Protein 7AL7 (pdb70)

Secondary structure (DSSP, 8-state):
--EEEEE--SSPPPTT--EEEEEEEEES-SSS-EEEEEETTEEGGGSSSSEEE---EEEE-SSSEEEEEEEEESS--HHHHT-EEEEEEE-SS-EEEEEEEHHHHH-/-EEEEEEEEEEEE-TTSPEEEE-TTS-EEEE---SS-GGGS-GGG-EEEEEEEESS--SEEEEEEE----EEEE-GGG--EEEE-PPPSEE-SS--TT-EEEEE-TTSTT-EEEEESSSTTEEEEEEEETTEEEEEEEE--STT-GGG-BEEEE--

Foldseek 3Di:
DFDKDKAWDPDQADFFGKTKIKIKGFDQDQPFKDKAKDWQNHGPVPDPADKDKDDFDWAQDPVHIMTIMMIIHNTCHPVQLQIFMKMWMDGPPDIDIDTDRNVVSVD/DKFWDDKFWWFKAAPVRWTWFQDPVQFTFTHDDDPPDCVRVDQRRTWIWIFIDAPPDDAGKTWIWGAVAIWTWFCVVQWTGTHRDDDDRDDPDQFGRRIWGWDAQVVPGQKTWTAHRNDGQKTWFWDDDDNTTGTGIGRDDDPPDRRRIIGIDTDD

Sequence (263 aa):
CPALEVTWPEVEVPLNGTLSLSCVACSRFPNFSILYWLGNGSFIEHLPGRLWEGSTSRERGSTGTQLCKALVLEQLTPALHSTNFSSCVLVDPEQVVQRHVVLAQLWAYFGKLESKLSVIRNLNDQVLFIDQGNRPLFEDMTDSDCRDNAPRTIFIISMYKDSQPRGMAVTISVKEKISTLSCENKIISFKEMNPPDNIKDTKSDIIFFQRSVPGHDNKMQFESSSYEGYFLACEKERDLFKLILKKEDELGDRSIMFTVQNED

Solvent-accessible surface area: 13387 Å² total

B-factor: mean 38.45, std 23.19, range [5.01, 184.21]

Organism: Homo sapiens (NCBI:txid9606)

InterPro domains:
  IPR007110 Immunoglobulin-like domain [PS50835] (65-166)
  IPR013783 Immunoglobulin-like fold [G3DSA:2.60.40.10] (69-175)
  IPR036179 Immunoglobulin-like domain superfamily [SSF48726] (65-156)
  IPR039681 Interleukin-18-binding protein [PTHR14292] (1-193)
  IPR055139 Interleukin-18-binding protein-like domain [PF22009] (78-168)

Radius of gyration: 20.49 Å; Cα contacts (8 Å, |Δi|>4): 646; chains: 2; bounding box: 50×38×66 Å

Nearest PDB structures (foldseek):
  7al7-assembly1_A  TM=1.009E+00  e=2.259E-20  Homo sapiens
  1itb-assembly1_B  TM=7.963E-01  e=1.014E-04  Homo sapiens
  4gaf-assembly1_B  TM=7.911E-01  e=1.335E-04  Homo sapiens
  8ghz-assembly1_C  TM=7.582E-01  e=6.583E-04  Oncorhynchus mykiss
  4dep-assembly2_E  TM=7.803E-01  e=9.676E-04  Homo sapiens

GO terms:
  GO:0005576 extracellular region (C, EXP)
  GO:0005576 extracellular region (C, TAS)
  GO:0005515 protein binding (F, IPI)
  GO:0042088 T-helper 1 type immune response (P, IDA)
  GO:0042007 interleukin-18 binding (F, IDA)
  GO:0048019 receptor antagonist activity (F, TAS)
  GO:0070062 extracellular exosome (C, HDA)

Structure (mmCIF, N/CA/C/O backbone):
data_7AL7
#
_entry.id   7AL7
#
_cell.length_a   109.815
_cell.length_b   44.520
_cell.length_c   60.276
_cell.angle_alpha   90.000
_cell.angle_beta   99.860
_cell.angle_gamma   90.000
#
_symmetry.space_group_name_H-M   'C 1 2 1'
#
loop_
_entity.id
_entity.type
_entity.pdbx_description
1 polymer 'Interleukin-18-binding protein'
2 polymer 'Glutathione S-transferase class-mu 26 kDa isozyme,Interleukin-18'
3 non-polymer 2-acetamido-2-deoxy-beta-D-glucopyranose
4 water water
#
loop_
_atom_site.group_PDB
_atom_site.id
_atom_site.type_symbol
_atom_site.label_atom_id
_atom_site.label_alt_id
_atom_site.label_comp_id
_atom_site.label_asym_id
_atom_site.label_entity_id
_atom_site.label_seq_id
_atom_site.pdbx_PDB_ins_code
_atom_site.Cartn_x
_atom_site.Cartn_y
_atom_site.Cartn_z
_atom_site.occupancy
_atom_site.B_iso_or_equiv
_atom_site.auth_seq_id
_atom_site.auth_comp_id
_atom_site.auth_asym_id
_atom_site.auth_atom_id
_atom_site.pdbx_PDB_model_num
ATOM 15 N N . CYS A 1 4 ? 18.471 -16.383 -2.940 1.00 50.76 64 CYS A N 1
ATOM 16 C CA . CYS A 1 4 ? 17.893 -15.304 -2.123 1.00 43.33 64 CYS A CA 1
ATOM 17 C C . CYS A 1 4 ? 18.499 -15.211 -0.723 1.00 42.73 64 CYS A C 1
ATOM 18 O O . CYS A 1 4 ? 18.499 -16.193 0.028 1.00 46.85 64 CYS A O 1
ATOM 25 N N . PRO A 1 5 ? 18.982 -14.011 -0.347 1.00 41.93 65 PRO A N 1
ATOM 26 C CA . PRO A 1 5 ? 18.922 -12.720 -1.055 1.00 36.76 65 PRO A CA 1
ATOM 27 C C . PRO A 1 5 ? 19.846 -12.644 -2.272 1.00 36.11 65 PRO A C 1
ATOM 28 O O . PRO A 1 5 ? 20.762 -13.462 -2.406 1.00 38.43 65 PRO A O 1
ATOM 39 N N . ALA A 1 6 ? 19.588 -11.680 -3.156 1.00 26.70 66 ALA A N 1
ATOM 40 C CA . ALA A 1 6 ? 20.400 -11.496 -4.350 1.00 27.89 66 ALA A CA 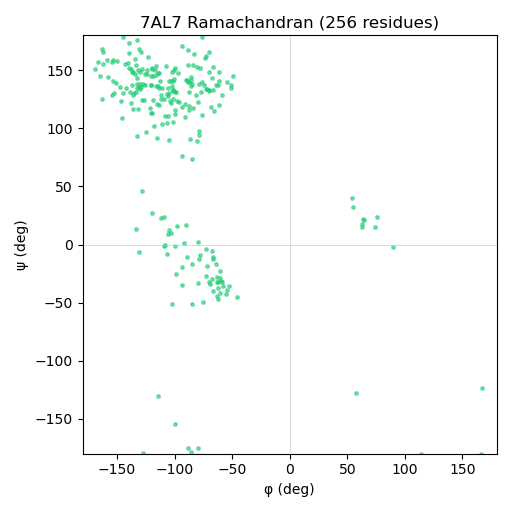1
ATOM 41 C C . ALA A 1 6 ? 20.142 -10.102 -4.901 1.00 28.78 66 ALA A C 1
ATOM 42 O O . ALA A 1 6 ? 19.087 -9.504 -4.667 1.00 23.99 66 ALA A O 1
ATOM 49 N N . LEU A 1 7 ? 21.126 -9.595 -5.643 1.00 25.07 67 LEU A N 1
ATOM 50 C CA . LEU A 1 7 ? 21.029 -8.284 -6.268 1.00 26.76 67 LEU A CA 1
ATOM 51 C C . LEU A 1 7 ? 21.939 -8.264 -7.483 1.00 24.48 67 LEU A C 1
ATOM 52 O O . LEU A 1 7 ? 23.116 -8.621 -7.387 1.00 20.22 67 LEU A O 1
ATOM 68 N N . GLU A 1 8 ? 21.391 -7.858 -8.621 1.00 21.25 68 GLU A N 1
ATOM 69 C CA . GLU A 1 8 ? 22.179 -7.730 -9.835 1.00 22.63 68 GLU A CA 1
ATOM 70 C C . GLU A 1 8 ? 21.717 -6.511 -10.621 1.00 26.11 68 GLU A C 1
ATOM 71 O O . GLU A 1 8 ? 20.517 -6.269 -10.746 1.00 24.69 68 GLU A O 1
ATOM 83 N N . VAL A 1 9 ? 22.672 -5.708 -11.105 1.00 27.43 69 VAL A N 1
ATOM 84 C CA . VAL A 1 9 ? 22.416 -4.592 -12.017 1.00 23.71 69 VAL A CA 1
ATOM 85 C C . VAL A 1 9 ? 22.879 -4.973 -13.433 1.00 25.01 69 VAL A C 1
ATOM 86 O O . VAL A 1 9 ? 23.910 -5.538 -13.547 1.00 28.65 69 VAL A O 1
ATOM 99 N N . THR A 1 10 ? 22.092 -4.712 -14.463 1.00 27.73 70 THR A N 1
ATOM 100 C CA . THR A 1 10 ? 22.491 -4.910 -15.861 1.00 27.23 70 THR A CA 1
ATOM 101 C C . THR A 1 10 ? 22.427 -3.551 -16.578 1.00 22.73 70 THR A C 1
ATOM 102 O O . THR A 1 10 ? 21.692 -2.681 -16.207 1.00 25.43 70 THR A O 1
ATOM 113 N N . TRP A 1 11 ? 23.253 -3.407 -17.580 1.00 26.38 71 TRP A N 1
ATOM 114 C CA . TRP A 1 11 ? 23.476 -2.164 -18.321 1.00 25.36 71 TRP A CA 1
ATOM 115 C C . TRP A 1 11 ? 23.604 -2.468 -19.809 1.00 24.76 71 TRP A C 1
ATOM 116 O O . TRP A 1 11 ? 23.778 -3.581 -20.141 1.00 30.11 71 TRP A O 1
ATOM 137 N N . PRO A 1 12 ? 23.511 -1.488 -20.710 1.00 29.79 72 PRO A N 1
ATOM 138 C CA . PRO A 1 12 ? 23.644 -1.768 -22.119 1.00 26.99 72 PRO A CA 1
ATOM 139 C C . PRO A 1 12 ? 25.055 -2.227 -22.479 1.00 30.41 72 PRO A C 1
ATOM 140 O O . PRO A 1 12 ? 25.924 -1.609 -22.075 1.00 32.50 72 PRO A O 1
ATOM 151 N N . GLU A 1 13 ? 25.210 -3.300 -23.245 1.00 34.14 73 GLU A N 1
ATOM 152 C CA . GLU A 1 13 ? 26.529 -3.722 -23.712 1.00 43.37 73 GLU A CA 1
ATOM 153 C C . GLU A 1 13 ? 27.151 -2.662 -24.611 1.00 42.60 73 GLU A C 1
ATOM 154 O O . GLU A 1 13 ? 28.342 -2.351 -24.492 1.00 44.58 73 GLU A O 1
ATOM 166 N N . VAL A 1 14 ? 26.362 -2.116 -25.533 1.00 37.05 74 VAL A N 1
ATOM 167 C CA . VAL A 1 14 ? 26.873 -1.189 -26.537 1.00 37.88 74 VAL A CA 1
ATOM 168 C C . VAL A 1 14 ? 26.983 0.197 -25.922 1.00 31.07 74 VAL A C 1
ATOM 169 O O . VAL A 1 14 ? 26.024 0.706 -25.329 1.00 30.90 74 VAL A O 1
ATOM 182 N N . GLU A 1 15 ? 28.152 0.816 -26.068 1.00 35.08 75 GLU A N 1
ATOM 183 C CA . GLU A 1 15 ? 28.327 2.182 -25.589 1.00 33.16 75 GLU A CA 1
ATOM 184 C C . GLU A 1 15 ? 27.255 3.086 -26.190 1.00 30.89 75 GLU A C 1
ATOM 185 O O . GLU A 1 15 ? 26.924 2.983 -27.373 1.00 39.55 75 GLU A O 1
ATOM 197 N N . VAL A 1 16 ? 26.728 3.986 -25.374 1.00 27.61 76 VAL A N 1
ATOM 198 C CA . VAL A 1 16 ? 25.686 4.929 -25.800 1.00 30.98 76 VAL A CA 1
ATOM 199 C C . VAL A 1 16 ? 26.351 6.243 -26.100 1.00 33.14 76 VAL A C 1
ATOM 200 O O . VAL A 1 16 ? 27.148 6.745 -25.288 1.00 33.39 76 VAL A O 1
ATOM 213 N N . PRO A 1 17 ? 26.074 6.870 -27.248 1.00 34.79 77 PRO A N 1
ATOM 214 C CA . PRO A 1 17 ? 26.706 8.141 -27.571 1.00 39.88 77 PRO A CA 1
ATOM 215 C C . PRO A 1 17 ? 26.192 9.260 -26.680 1.00 36.22 77 PRO A C 1
ATOM 216 O O . PRO A 1 17 ? 25.177 9.132 -25.990 1.00 31.27 77 PRO A O 1
ATOM 227 N N . LEU A 1 18 ? 26.932 10.367 -26.710 1.00 40.28 78 LEU A N 1
ATOM 228 C CA . LEU A 1 18 ? 26.536 11.581 -26.015 1.00 40.07 78 LEU A CA 1
ATOM 229 C C . LEU A 1 18 ? 25.105 11.948 -26.375 1.00 31.94 78 LEU A C 1
ATOM 230 O O . LEU A 1 18 ? 24.691 11.860 -27.535 1.00 37.32 78 LEU A O 1
ATOM 246 N N . ASN A 1 19 ? 24.351 12.346 -25.357 1.00 28.10 79 ASN A N 1
ATOM 247 C CA . ASN A 1 19 ? 22.942 12.699 -25.463 1.00 31.37 79 ASN A CA 1
ATOM 248 C C . ASN A 1 19 ? 22.074 11.531 -25.912 1.00 30.92 79 ASN A C 1
ATOM 249 O O . ASN A 1 19 ? 20.912 11.741 -26.290 1.00 30.23 79 ASN A O 1
ATOM 259 N N . GLY A 1 20 ? 22.590 10.305 -25.858 1.00 35.54 80 GLY A N 1
ATOM 260 C CA . GLY A 1 20 ? 21.789 9.132 -26.151 1.00 29.58 80 GLY A CA 1
ATOM 261 C C . GLY A 1 20 ? 20.861 8.770 -25.005 1.00 32.32 80 GLY A C 1
ATOM 262 O O . GLY A 1 20 ? 20.829 9.403 -23.950 1.00 30.40 80 GLY A O 1
ATOM 266 N N . THR A 1 21 ? 20.076 7.719 -25.229 1.00 31.56 81 THR A N 1
ATOM 267 C CA . THR A 1 21 ? 19.136 7.216 -24.242 1.00 43.87 81 THR A CA 1
ATOM 268 C C . THR A 1 21 ? 19.547 5.817 -23.788 1.00 34.56 81 THR A C 1
ATOM 269 O O . THR A 1 21 ? 20.080 5.028 -24.573 1.00 33.73 81 THR A O 1
ATOM 280 N N . LEU A 1 22 ? 19.266 5.503 -22.530 1.00 27.44 82 LEU A N 1
ATOM 281 C CA . LEU A 1 22 ? 19.555 4.170 -22.023 1.00 28.13 82 LEU A CA 1
ATOM 282 C C . LEU A 1 22 ? 18.767 3.950 -20.740 1.00 31.11 82 LEU A C 1
ATOM 283 O O . LEU A 1 22 ? 18.224 4.894 -20.157 1.00 22.27 82 LEU A O 1
ATOM 299 N N . SER A 1 23 ? 18.744 2.672 -20.306 1.00 18.77 83 SER A N 1
ATOM 300 C CA . SER A 1 23 ? 18.173 2.195 -19.049 1.00 22.72 83 SER A CA 1
ATOM 301 C C . SER A 1 23 ? 19.099 1.179 -18.379 1.00 16.32 83 SER A C 1
ATOM 302 O O . SER A 1 23 ? 19.881 0.481 -19.079 1.00 20.03 83 SER A O 1
ATOM 310 N N . LEU A 1 24 ? 19.084 1.162 -17.038 1.00 16.50 84 LEU A N 1
ATOM 311 C CA . LEU A 1 24 ? 19.857 0.250 -16.173 1.00 14.61 84 LEU A CA 1
ATOM 312 C C . LEU A 1 24 ? 18.797 -0.621 -15.496 1.00 18.10 84 LEU A C 1
ATOM 313 O O . LEU A 1 24 ? 17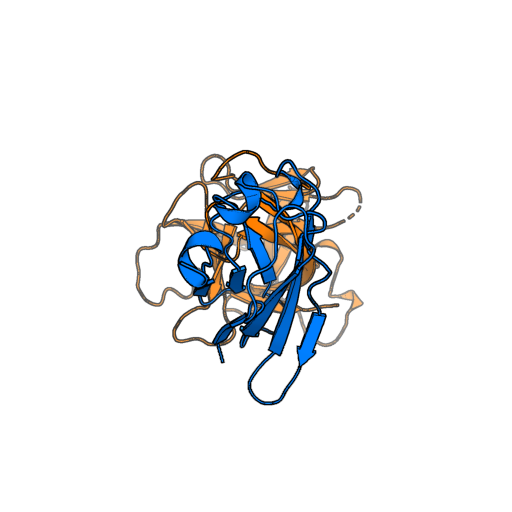.789 -0.056 -15.064 1.00 27.73 84 LEU A O 1
ATOM 329 N N . SER A 1 25 ? 18.994 -1.928 -15.431 1.00 25.51 85 SER A N 1
ATOM 330 C CA . SER A 1 25 ? 18.023 -2.867 -14.829 1.00 31.65 85 SER A CA 1
ATOM 331 C C . SER A 1 25 ? 18.557 -3.301 -13.464 1.00 28.53 85 SER A C 1
ATOM 332 O O . SER A 1 25 ? 19.736 -3.647 -13.388 1.00 24.65 85 SER A O 1
ATOM 340 N N . CYS A 1 26 ? 17.744 -3.234 -12.414 1.00 22.78 86 CYS A N 1
ATOM 341 C CA . CYS A 1 26 ? 18.151 -3.728 -11.086 1.00 13.70 86 CYS A CA 1
ATOM 342 C C . CYS A 1 26 ? 17.178 -4.842 -10.703 1.00 19.30 86 CYS A C 1
ATOM 343 O O . CYS A 1 26 ? 15.974 -4.565 -10.699 1.00 19.92 86 CYS A O 1
ATOM 350 N N . VAL A 1 27 ? 17.671 -6.039 -10.391 1.00 19.00 87 VAL A N 1
ATOM 351 C CA . VAL A 1 27 ? 16.824 -7.204 -10.055 1.00 20.48 87 VAL A CA 1
ATOM 352 C C . VAL A 1 27 ? 17.323 -7.728 -8.712 1.00 21.55 87 VAL A C 1
ATOM 353 O O . VAL A 1 27 ? 18.494 -7.967 -8.608 1.00 20.62 87 VAL A O 1
ATOM 366 N N . ALA A 1 28 ? 16.462 -7.837 -7.715 1.00 22.85 88 ALA A N 1
ATOM 367 C CA . ALA A 1 28 ? 16.868 -8.360 -6.430 1.00 20.21 88 ALA A CA 1
ATOM 368 C C . ALA A 1 28 ? 15.916 -9.457 -5.993 1.00 20.94 88 ALA A C 1
ATOM 369 O O . ALA A 1 28 ? 14.810 -9.625 -6.518 1.00 20.82 88 ALA A O 1
ATOM 376 N N . CYS A 1 29 ? 16.370 -10.192 -4.997 1.00 24.12 89 CYS A N 1
ATOM 377 C CA . CYS A 1 29 ? 15.548 -11.171 -4.308 1.00 29.94 89 CYS A CA 1
ATOM 378 C C . CYS A 1 29 ? 15.691 -10.952 -2.811 1.00 29.84 89 CYS A C 1
ATOM 379 O O . CYS A 1 29 ? 16.808 -10.784 -2.312 1.00 27.18 89 CYS A O 1
ATOM 386 N N . SER A 1 30 ? 14.562 -10.986 -2.094 1.00 20.89 90 SER A N 1
ATOM 387 C CA . SER A 1 30 ? 14.543 -10.828 -0.647 1.00 18.75 90 SER A CA 1
ATOM 388 C C . SER A 1 30 ? 13.672 -11.902 -0.028 1.00 23.38 90 SER A C 1
ATOM 389 O O . SER A 1 30 ? 12.625 -12.258 -0.579 1.00 26.86 90 SER A O 1
ATOM 397 N N . ARG A 1 31 ? 14.054 -12.410 1.126 1.00 21.49 91 ARG A N 1
ATOM 398 C CA . ARG A 1 31 ? 13.265 -13.415 1.860 1.00 26.23 91 ARG A CA 1
ATOM 399 C C . ARG A 1 31 ? 12.138 -12.715 2.607 1.00 22.52 91 ARG A C 1
ATOM 400 O O . ARG A 1 31 ? 11.428 -13.388 3.283 1.00 31.85 91 ARG A O 1
ATOM 421 N N . PHE A 1 32 ? 11.985 -11.395 2.490 1.00 30.90 92 PHE A N 1
ATOM 422 C CA . PHE A 1 32 ? 10.944 -10.691 3.232 1.00 32.49 92 PHE A CA 1
ATOM 423 C C . PHE A 1 32 ? 9.876 -10.188 2.277 1.00 30.18 92 PHE A C 1
ATOM 424 O O . PHE A 1 32 ? 10.089 -9.187 1.571 1.00 23.92 92 PHE A O 1
ATOM 441 N N . PRO A 1 33 ? 8.718 -10.845 2.207 1.00 27.32 93 PRO A N 1
ATOM 442 C CA . PRO A 1 33 ? 7.714 -10.454 1.203 1.00 34.36 93 PRO A CA 1
ATOM 443 C C . PRO A 1 33 ? 7.183 -9.041 1.384 1.00 31.62 93 PRO A C 1
ATOM 444 O O . PRO A 1 33 ? 6.874 -8.372 0.391 1.00 33.74 93 PRO A O 1
ATOM 455 N N . ASN A 1 34 ? 7.084 -8.551 2.615 1.00 32.96 94 ASN A N 1
ATOM 456 C CA . ASN A 1 34 ? 6.514 -7.235 2.867 1.00 28.82 94 ASN A CA 1
ATOM 457 C C . ASN A 1 34 ? 7.575 -6.177 3.142 1.00 25.36 94 ASN A C 1
ATOM 458 O O . ASN A 1 34 ? 7.576 -5.116 2.509 1.00 24.14 94 ASN A O 1
ATOM 469 N N . PHE A 1 35 ? 8.494 -6.449 4.066 1.00 23.68 95 PHE A N 1
ATOM 470 C CA . PHE A 1 35 ? 9.453 -5.438 4.502 1.00 17.87 95 PHE A CA 1
ATOM 471 C C . PHE A 1 35 ? 10.733 -5.574 3.680 1.00 18.16 95 PHE A C 1
ATOM 472 O O . PHE A 1 35 ? 11.753 -6.097 4.122 1.00 18.51 95 PHE A O 1
ATOM 489 N N . SER A 1 36 ? 10.651 -5.102 2.439 1.00 17.71 96 SER A N 1
ATOM 490 C CA . SER A 1 36 ? 11.812 -5.022 1.567 1.00 20.99 96 SER A CA 1
ATOM 491 C C . SER A 1 36 ? 11.552 -3.910 0.566 1.00 20.43 96 SER A C 1
ATOM 492 O O . SER A 1 36 ? 10.420 -3.738 0.103 1.00 20.72 96 SER A O 1
ATOM 500 N N . ILE A 1 37 ? 12.597 -3.137 0.261 1.00 15.85 97 ILE A N 1
ATOM 501 C CA . ILE A 1 37 ? 12.499 -2.057 -0.708 1.00 19.45 97 ILE A CA 1
ATOM 502 C C . ILE A 1 37 ? 13.692 -2.118 -1.643 1.00 19.58 97 ILE A C 1
ATOM 503 O O . ILE A 1 37 ? 14.726 -2.719 -1.342 1.00 20.33 97 ILE A O 1
ATOM 519 N N . LEU A 1 38 ? 13.530 -1.487 -2.798 1.00 16.79 98 LEU A N 1
ATOM 520 C CA . LEU A 1 38 ? 14.583 -1.365 -3.789 1.00 15.78 98 LEU A CA 1
ATOM 521 C C . LEU A 1 38 ? 14.520 0.051 -4.328 1.00 11.89 98 LEU A C 1
ATOM 522 O O . LEU A 1 38 ? 13.435 0.526 -4.683 1.00 12.32 98 LEU A O 1
ATOM 538 N N . TYR A 1 39 ? 15.670 0.720 -4.380 1.00 13.29 99 TYR A N 1
ATOM 539 C CA . TYR A 1 39 ? 15.717 2.081 -4.891 1.00 21.07 99 TYR A CA 1
ATOM 540 C C . TYR A 1 39 ? 17.114 2.355 -5.412 1.00 18.05 99 TYR A C 1
ATOM 541 O O . TYR A 1 39 ? 18.092 1.695 -5.036 1.00 16.87 99 TYR A O 1
ATOM 559 N N . TRP A 1 40 ? 17.189 3.327 -6.311 1.00 16.86 100 TRP A N 1
ATOM 560 C CA . TRP A 1 40 ? 18.453 3.738 -6.894 1.00 17.25 100 TRP A CA 1
ATOM 561 C C . TRP A 1 40 ? 18.967 4.990 -6.197 1.00 15.22 100 TRP A C 1
ATOM 562 O O . TRP A 1 40 ? 18.187 5.809 -5.694 1.00 18.51 100 TRP A O 1
ATOM 583 N N . LEU A 1 41 ? 20.285 5.137 -6.198 1.00 19.25 101 LEU A N 1
ATOM 584 C CA . LEU A 1 41 ? 20.963 6.351 -5.779 1.00 13.17 101 LEU A CA 1
ATOM 585 C C . LEU A 1 41 ? 21.933 6.769 -6.875 1.00 18.50 101 LEU A C 1
ATOM 586 O O . LEU A 1 41 ? 22.443 5.929 -7.624 1.00 16.10 101 LEU A O 1
ATOM 602 N N . GLY A 1 42 ? 22.212 8.053 -7.017 1.00 13.62 102 GLY A N 1
ATOM 603 C CA . GLY A 1 42 ? 23.274 8.477 -7.947 1.00 19.83 102 GLY A CA 1
ATOM 604 C C . GLY A 1 42 ? 24.165 9.459 -7.217 1.00 21.55 102 GLY A C 1
ATOM 605 O O . GLY A 1 42 ? 23.628 10.389 -6.654 1.00 21.93 102 GLY A O 1
ATOM 609 N N . ASN A 1 43 ? 25.466 9.175 -6.979 1.00 19.24 103 ASN A N 1
ATOM 610 C CA . ASN A 1 43 ? 26.391 9.938 -6.131 1.00 23.31 103 ASN A CA 1
ATOM 611 C C . ASN A 1 43 ? 25.778 10.104 -4.733 1.00 25.80 103 ASN A C 1
ATOM 612 O O . ASN A 1 43 ? 25.841 11.186 -4.224 1.00 23.25 103 ASN A O 1
ATOM 622 N N . GLY A 1 44 ? 25.127 9.079 -4.189 1.00 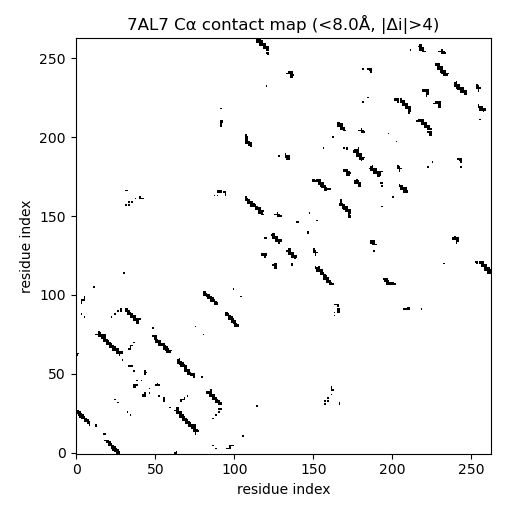21.57 104 GLY A N 1
ATOM 623 C CA . GLY A 1 44 ? 24.537 9.061 -2.855 1.00 20.53 104 GLY A CA 1
ATOM 624 C C . GLY A 1 44 ? 23.273 9.872 -2.780 1.00 22.53 104 GLY A C 1
ATOM 625 O O . GLY A 1 44 ? 22.878 10.114 -1.674 1.00 22.48 104 GLY A O 1
ATOM 629 N N . SER A 1 45 ? 22.638 10.257 -3.895 1.00 22.81 105 SER A N 1
ATOM 630 C CA . SER A 1 45 ? 21.434 11.066 -3.811 1.00 29.41 105 SER A CA 1
ATOM 631 C C . SER A 1 45 ? 20.251 10.333 -4.425 1.00 23.84 105 SER A C 1
ATOM 632 O O . SER A 1 45 ? 20.392 9.602 -5.408 1.00 20.29 105 SER A O 1
ATOM 640 N N . PHE A 1 46 ? 19.076 10.544 -3.833 1.00 22.34 106 PHE A N 1
ATOM 641 C CA . PHE A 1 46 ? 17.845 10.073 -4.452 1.00 20.14 106 PHE A CA 1
ATOM 642 C C . PHE A 1 46 ? 17.808 10.513 -5.908 1.00 19.20 106 PHE A C 1
ATOM 643 O O . PHE A 1 46 ? 18.272 11.605 -6.251 1.00 18.04 106 PHE A O 1
ATOM 660 N N . ILE A 1 47 ? 17.237 9.666 -6.764 1.00 16.67 107 ILE A N 1
ATOM 661 C CA . ILE A 1 47 ? 17.190 9.992 -8.188 1.00 19.09 107 ILE A CA 1
ATOM 662 C C . ILE A 1 47 ? 16.412 11.279 -8.412 1.00 25.13 107 ILE A C 1
ATOM 663 O O . ILE A 1 47 ? 16.814 12.129 -9.220 1.00 21.09 107 ILE A O 1
ATOM 679 N N . GLU A 1 48 ? 15.290 11.449 -7.709 1.00 20.67 108 GLU A N 1
ATOM 680 C CA . GLU A 1 48 ? 14.467 12.635 -7.923 1.00 28.01 108 GLU A CA 1
ATOM 681 C C . GLU A 1 48 ? 15.147 13.918 -7.463 1.00 32.51 108 GLU A C 1
ATOM 682 O O . GLU A 1 48 ? 14.582 14.995 -7.677 1.00 37.33 108 GLU A O 1
ATOM 694 N N . HIS A 1 49 ? 16.317 13.838 -6.832 1.00 25.25 109 HIS A N 1
ATOM 695 C CA . HIS A 1 49 ? 17.065 15.024 -6.434 1.00 25.84 109 HIS A CA 1
ATOM 696 C C . HIS A 1 49 ? 18.196 15.354 -7.398 1.00 30.02 109 HIS A C 1
ATOM 697 O O . HIS A 1 49 ? 18.894 16.351 -7.190 1.00 33.41 109 HIS A O 1
ATOM 711 N N . LEU A 1 50 ? 18.397 14.551 -8.434 1.00 30.04 110 LEU A N 1
ATOM 712 C CA . LEU A 1 50 ? 19.534 14.788 -9.312 1.00 24.54 110 LEU A CA 1
ATOM 713 C C . LEU A 1 50 ? 19.153 15.741 -10.445 1.00 28.16 110 LEU A C 1
ATOM 714 O O . LEU A 1 50 ? 18.043 15.657 -10.974 1.00 23.53 110 LEU A O 1
ATOM 730 N N . PRO A 1 51 ? 20.045 16.651 -10.833 1.00 29.31 111 PRO A N 1
ATOM 731 C CA . PRO A 1 51 ? 19.837 17.381 -12.090 1.00 28.88 111 PRO A CA 1
ATOM 732 C C . PRO A 1 51 ? 19.948 16.425 -13.268 1.00 32.25 111 PRO A C 1
ATOM 733 O O . PRO A 1 51 ? 20.620 15.395 -13.198 1.00 29.86 111 PRO A O 1
ATOM 744 N N . GLY A 1 52 ? 19.270 16.772 -14.351 1.00 28.35 112 GLY A N 1
ATOM 745 C CA . GLY A 1 52 ? 19.281 15.968 -15.558 1.00 25.37 112 GLY A CA 1
ATOM 746 C C . GLY A 1 52 ? 17.914 15.372 -15.842 1.00 27.33 112 GLY A C 1
ATOM 747 O O . GLY A 1 52 ? 16.947 15.571 -15.106 1.00 26.81 112 GLY A O 1
ATOM 751 N N . ARG A 1 53 ? 17.863 14.621 -16.936 1.00 24.88 113 ARG A N 1
ATOM 752 C CA . ARG A 1 53 ? 16.645 13.976 -17.423 1.00 27.11 113 ARG A CA 1
ATOM 753 C C . ARG A 1 53 ? 16.744 12.484 -17.103 1.00 23.55 113 ARG A C 1
ATOM 754 O O . ARG A 1 53 ? 17.253 11.691 -17.898 1.00 23.81 113 ARG A O 1
ATOM 775 N N . LEU A 1 54 ? 16.265 12.100 -15.923 1.00 22.04 114 LEU A N 1
ATOM 776 C CA . LEU A 1 54 ? 16.338 10.700 -15.532 1.00 19.51 114 LEU A CA 1
ATOM 777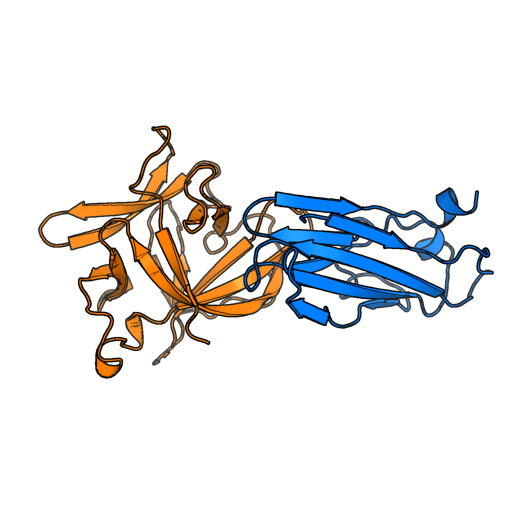 C C . LEU A 1 54 ? 15.304 10.414 -14.462 1.00 19.13 114 LEU A C 1
ATOM 778 O O . LEU A 1 54 ? 14.856 11.313 -13.742 1.00 21.43 114 LEU A O 1
ATOM 794 N N . TRP A 1 55 ? 14.966 9.131 -14.340 1.00 23.36 115 TRP A N 1
ATOM 795 C CA . TRP A 1 55 ? 13.916 8.715 -13.426 1.00 17.71 115 TRP A CA 1
ATOM 796 C C . TRP A 1 55 ? 13.953 7.211 -13.238 1.00 17.16 115 TRP A C 1
ATOM 797 O O . TRP A 1 55 ? 14.435 6.470 -14.095 1.00 16.67 115 TRP A O 1
ATOM 818 N N . GLU A 1 56 ? 13.400 6.772 -12.112 1.00 22.49 116 GLU A N 1
ATOM 819 C CA . GLU A 1 56 ? 13.257 5.356 -11.813 1.00 23.67 116 GLU A CA 1
ATOM 820 C C . GLU A 1 56 ? 11.778 4.993 -11.820 1.00 19.84 116 GLU A C 1
ATOM 821 O O . GLU A 1 56 ? 10.930 5.782 -11.384 1.00 24.50 116 GLU A O 1
ATOM 833 N N . GLY A 1 57 ? 11.473 3.817 -12.364 1.00 20.42 117 GLY A N 1
ATOM 834 C CA . GLY A 1 57 ? 10.120 3.307 -12.384 1.00 27.09 117 GLY A CA 1
ATOM 835 C C . GLY A 1 57 ? 9.722 2.697 -11.055 1.00 23.16 117 GLY A C 1
ATOM 836 O O . GLY A 1 57 ? 10.450 2.749 -10.065 1.00 25.37 117 GLY A O 1
ATOM 840 N N . SER A 1 58 ? 8.523 2.119 -11.045 1.00 19.67 118 SER A N 1
ATOM 841 C CA . SER A 1 58 ? 8.039 1.445 -9.859 1.00 21.86 118 SER A CA 1
ATOM 842 C C . SER A 1 58 ? 8.800 0.164 -9.609 1.00 24.76 118 SER A C 1
ATOM 843 O O . SER A 1 58 ? 9.250 -0.501 -10.548 1.00 24.74 118 SER A O 1
ATOM 851 N N . THR A 1 59 ? 8.933 -0.178 -8.325 1.00 18.91 119 THR A N 1
ATOM 852 C CA . THR A 1 59 ? 9.459 -1.471 -7.917 1.00 15.40 119 THR A CA 1
ATOM 853 C C . THR A 1 59 ? 8.344 -2.473 -8.133 1.00 24.45 119 THR A C 1
ATOM 854 O O . THR A 1 59 ? 7.293 -2.377 -7.490 1.00 30.23 119 THR A O 1
ATOM 865 N N . SER A 1 60 ? 8.518 -3.371 -9.096 1.00 23.08 120 SER A N 1
ATOM 866 C CA . SER A 1 60 ? 7.593 -4.483 -9.272 1.00 31.24 120 SER A CA 1
ATOM 867 C C . SER A 1 60 ? 8.021 -5.617 -8.357 1.00 26.77 120 SER A C 1
ATOM 868 O O . SER A 1 60 ? 9.215 -5.848 -8.156 1.00 24.88 120 SER A O 1
ATOM 876 N N . ARG A 1 61 ? 7.041 -6.337 -7.813 1.00 27.65 121 ARG A N 1
ATOM 877 C CA . ARG A 1 61 ? 7.295 -7.393 -6.841 1.00 25.49 121 ARG A CA 1
ATOM 878 C C . ARG A 1 61 ? 6.55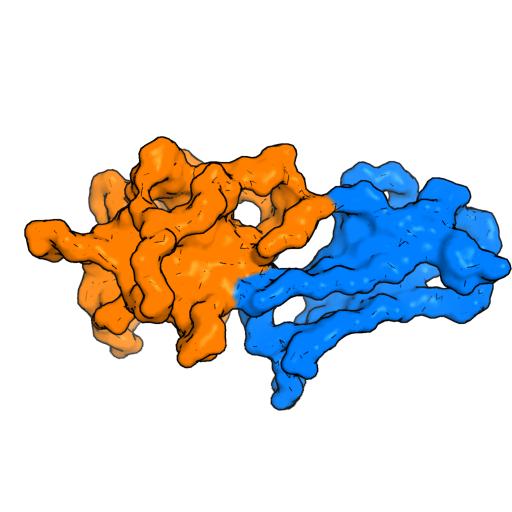7 -8.659 -7.255 1.00 31.29 121 ARG A C 1
ATOM 879 O O . ARG A 1 61 ? 5.377 -8.602 -7.606 1.00 29.17 121 ARG A O 1
ATOM 900 N N . GLU A 1 62 ? 7.251 -9.794 -7.206 1.00 29.36 122 GLU A N 1
ATOM 901 C CA . GLU A 1 62 ? 6.680 -11.081 -7.586 1.00 37.39 122 GLU A CA 1
ATOM 902 C C . GLU A 1 62 ? 7.088 -12.118 -6.553 1.00 37.79 122 GLU A C 1
ATOM 903 O O . GLU A 1 62 ? 8.259 -12.192 -6.176 1.00 33.40 122 GLU A O 1
ATOM 915 N N . ARG A 1 63 ? 6.123 -12.871 -6.014 1.00 45.33 123 ARG A N 1
ATOM 916 C CA . ARG A 1 63 ? 6.365 -13.871 -4.956 1.00 54.02 123 ARG A CA 1
ATOM 917 C C . ARG A 1 63 ? 6.640 -15.195 -5.664 1.00 66.72 123 ARG A C 1
ATOM 918 O O . ARG A 1 63 ? 5.684 -15.746 -6.196 1.00 67.72 123 ARG A O 1
ATOM 939 N N . GLY A 1 64 ? 7.885 -15.679 -5.618 1.00 89.79 124 GLY A N 1
ATOM 940 C CA . GLY A 1 64 ? 8.311 -16.955 -6.227 1.00 98.81 124 GLY A CA 1
ATOM 941 C C . GLY A 1 64 ? 8.395 -18.060 -5.187 1.00 100.39 124 GLY A C 1
ATOM 942 O O . GLY A 1 64 ? 7.713 -17.944 -4.149 1.00 106.48 124 GLY A O 1
ATOM 946 N N . SER A 1 65 ? 9.235 -19.070 -5.438 1.00 91.80 125 SER A N 1
ATOM 947 C CA . SER A 1 65 ? 9.415 -20.204 -4.493 1.00 88.82 125 SER A CA 1
ATOM 948 C C . SER A 1 65 ? 10.773 -20.090 -3.788 1.00 89.31 125 SER A C 1
ATOM 949 O O . SER A 1 65 ? 11.015 -20.869 -2.845 1.00 92.31 125 SER A O 1
ATOM 952 N N . THR A 1 66 ? 11.618 -19.153 -4.233 1.00 97.05 126 THR A N 1
ATOM 953 C CA . THR A 1 66 ? 12.964 -18.949 -3.629 1.00 91.13 126 THR A CA 1
ATOM 954 C C . THR A 1 66 ? 12.908 -17.778 -2.641 1.00 83.71 126 THR A C 1
ATOM 955 O O . THR A 1 66 ? 13.742 -17.744 -1.716 1.00 84.74 126 THR A O 1
ATOM 965 N N . GLY A 1 67 ? 11.955 -16.862 -2.842 1.00 73.25 127 GLY A N 1
ATOM 966 C CA . GLY A 1 67 ? 11.748 -15.669 -1.985 1.00 62.98 127 GLY A CA 1
ATOM 967 C C . GLY A 1 67 ? 10.809 -14.625 -2.584 1.00 54.89 127 GLY A C 1
ATOM 968 O O . GLY A 1 67 ? 9.640 -14.898 -2.717 1.00 59.90 127 GLY A O 1
ATOM 972 N N . THR A 1 68 ? 11.210 -13.376 -2.748 1.00 38.62 128 THR A N 1
ATOM 973 C CA . THR A 1 68 ? 10.329 -12.376 -3.396 1.00 32.69 128 THR A CA 1
ATOM 974 C C . THR A 1 68 ? 11.199 -11.551 -4.353 1.00 25.87 128 THR A C 1
ATOM 975 O O . THR A 1 68 ? 12.136 -10.981 -3.885 1.00 28.30 128 THR A O 1
ATOM 986 N N . GLN A 1 69 ? 10.904 -11.497 -5.640 1.00 22.26 129 GLN A N 1
ATOM 987 C CA . GLN A 1 69 ? 11.747 -10.762 -6.611 1.00 30.47 129 GLN A CA 1
ATOM 988 C C . GLN A 1 69 ? 11.332 -9.298 -6.686 1.00 25.21 129 GLN A C 1
ATOM 989 O O . GLN A 1 69 ? 10.177 -9.062 -6.873 1.00 28.51 129 GLN A O 1
ATOM 1003 N N . LEU A 1 70 ? 12.270 -8.360 -6.595 1.00 27.21 130 LEU A N 1
ATOM 1004 C CA . LEU A 1 70 ? 12.018 -6.921 -6.694 1.00 26.23 130 LEU A CA 1
ATOM 1005 C C . LEU A 1 70 ? 12.725 -6.444 -7.960 1.00 27.99 130 LEU A C 1
ATOM 1006 O O . LEU A 1 70 ? 13.807 -6.874 -8.176 1.00 23.28 130 LEU A O 1
ATOM 1022 N N . CYS A 1 71 ? 12.095 -5.608 -8.768 1.00 26.32 131 CYS A N 1
ATOM 1023 C CA . CYS A 1 71 ? 12.667 -5.106 -10.028 1.00 27.61 131 CYS A CA 1
ATOM 1024 C C . CYS A 1 71 ? 12.472 -3.608 -10.089 1.00 22.66 131 CYS A C 1
ATOM 1025 O O . CYS A 1 71 ? 11.441 -3.146 -9.720 1.00 20.15 131 CYS A O 1
ATOM 1032 N N . LYS A 1 72 ? 13.465 -2.873 -10.540 1.00 19.45 132 LYS A N 1
ATOM 1033 C CA . LYS A 1 72 ? 13.286 -1.422 -10.643 1.00 20.36 132 LYS A CA 1
ATOM 1034 C C . LYS A 1 72 ? 14.198 -0.921 -11.750 1.00 18.08 132 LYS A C 1
ATOM 1035 O O . LYS A 1 72 ? 15.362 -1.280 -11.721 1.00 18.16 132 LYS A O 1
ATOM 1054 N N . ALA A 1 73 ? 13.653 -0.133 -12.665 1.00 13.06 133 ALA A N 1
ATOM 1055 C CA . ALA A 1 73 ? 14.418 0.407 -13.786 1.00 17.03 133 ALA A CA 1
ATOM 1056 C C . ALA A 1 73 ? 14.817 1.863 -13.521 1.00 15.55 133 ALA A C 1
ATOM 1057 O O . ALA A 1 73 ? 14.086 2.637 -12.877 1.00 19.09 133 ALA A O 1
ATOM 1064 N N . LEU A 1 74 ? 16.021 2.212 -13.950 1.00 17.48 134 LEU A N 1
ATOM 1065 C CA . LEU A 1 74 ? 16.512 3.582 -13.939 1.00 17.88 134 LEU A CA 1
ATOM 1066 C C . LEU A 1 74 ? 16.663 3.992 -15.391 1.00 16.65 134 LEU A C 1
ATOM 1067 O O . LEU A 1 74 ? 17.406 3.351 -16.146 1.00 21.17 134 LEU A O 1
ATOM 1083 N N . VAL A 1 75 ? 15.949 5.036 -15.791 1.00 17.72 135 VAL A N 1
ATOM 1084 C CA . VAL A 1 75 ? 15.903 5.461 -17.180 1.00 20.92 135 VAL A CA 1
ATOM 1085 C C . VAL A 1 75 ? 16.657 6.776 -17.310 1.00 20.10 135 VAL A C 1
ATOM 1086 O O . VAL A 1 75 ? 16.367 7.741 -16.593 1.00 19.48 135 VAL A O 1
ATOM 1099 N N . LEU A 1 76 ? 17.634 6.801 -18.210 1.00 18.90 136 LEU A N 1
ATOM 1100 C CA . LEU A 1 76 ? 18.436 7.982 -18.496 1.00 19.10 136 LEU A CA 1
ATOM 1101 C C . LEU A 1 76 ? 17.976 8.496 -19.855 1.00 21.76 136 LEU A C 1
ATOM 1102 O O . LEU A 1 76 ? 18.223 7.857 -20.884 1.00 25.09 136 LEU A O 1
ATOM 1118 N N . GLU A 1 77 ? 17.209 9.588 -19.863 1.00 21.21 137 GLU A N 1
ATOM 1119 C CA . GLU A 1 77 ? 16.590 10.156 -21.093 1.00 23.98 137 GLU A CA 1
ATOM 1120 C C . GLU A 1 77 ? 17.642 10.781 -22.018 1.00 24.98 137 GLU A C 1
ATOM 1121 O O . GLU A 1 77 ? 17.441 10.739 -23.248 1.00 26.46 137 GLU A O 1
ATOM 1133 N N . GLN A 1 78 ? 18.712 11.336 -21.447 1.00 22.67 138 GLN A N 1
ATOM 1134 C CA . GLN A 1 78 ? 19.773 12.066 -22.194 1.00 26.50 138 GLN A CA 1
ATOM 1135 C C . GLN A 1 78 ? 21.116 11.816 -21.496 1.00 27.93 138 GLN A C 1
ATOM 1136 O O . GLN A 1 78 ? 21.277 12.335 -20.435 1.00 22.42 138 GLN A O 1
ATOM 1150 N N . LEU A 1 79 ? 22.000 11.042 -22.089 1.00 24.47 139 LEU A N 1
ATOM 1151 C CA . LEU A 1 79 ? 23.252 10.646 -21.450 1.00 26.36 139 LEU A CA 1
ATOM 1152 C C . LEU A 1 79 ? 24.252 11.801 -21.541 1.00 27.79 139 LEU A C 1
ATOM 1153 O O . LEU A 1 79 ? 24.906 11.876 -22.533 1.00 29.02 139 LEU A O 1
ATOM 1169 N N . THR A 1 80 ? 24.326 12.643 -20.527 1.00 23.00 140 THR A N 1
ATOM 1170 C CA . THR A 1 80 ? 25.284 13.740 -20.487 1.00 24.58 140 THR A CA 1
ATOM 1171 C C . THR A 1 80 ? 26.592 13.267 -19.874 1.00 24.41 140 THR A C 1
ATOM 1172 O O . THR A 1 80 ? 26.672 12.188 -19.283 1.00 22.99 140 THR A O 1
ATOM 1183 N N . PRO A 1 81 ? 27.655 14.066 -19.994 1.00 26.20 141 PRO A N 1
ATOM 1184 C CA . PRO A 1 81 ? 28.902 13.709 -19.293 1.00 26.51 141 PRO A CA 1
ATOM 1185 C C . PRO A 1 81 ? 28.694 13.497 -17.804 1.00 25.22 141 PRO A C 1
ATOM 1186 O O . PRO A 1 81 ? 29.274 12.573 -17.218 1.00 24.63 141 PRO A O 1
ATOM 1197 N N . ALA A 1 82 ? 27.852 14.318 -17.178 1.00 25.05 142 ALA A N 1
ATOM 1198 C CA . ALA A 1 82 ? 27.625 14.196 -15.742 1.00 27.10 142 ALA A CA 1
ATOM 1199 C C . ALA A 1 82 ? 27.013 12.846 -15.386 1.00 21.90 142 ALA A C 1
ATOM 1200 O O . ALA A 1 82 ? 27.454 12.183 -14.441 1.00 25.17 142 ALA A O 1
ATOM 1207 N N . LEU A 1 83 ? 25.978 12.423 -16.117 1.00 20.88 143 LEU A N 1
ATOM 1208 C CA . LEU A 1 83 ? 25.397 11.115 -15.838 1.00 19.08 143 LEU A CA 1
ATOM 1209 C C . LEU A 1 83 ? 26.349 9.990 -16.234 1.00 19.11 143 LEU A C 1
ATOM 1210 O O . LEU A 1 83 ? 26.380 8.943 -15.578 1.00 20.84 143 LEU A O 1
ATOM 1226 N N . HIS A 1 84 ? 27.124 10.191 -17.298 1.00 25.77 144 HIS A N 1
ATOM 1227 C CA . HIS A 1 84 ? 28.091 9.194 -17.748 1.00 22.26 144 HIS A CA 1
ATOM 1228 C C . HIS A 1 84 ? 29.122 8.902 -16.677 1.00 30.16 144 HIS A C 1
ATOM 1229 O O . HIS A 1 84 ? 29.630 7.777 -16.593 1.00 31.31 144 HIS A O 1
ATOM 1243 N N . SER A 1 85 ? 29.414 9.879 -15.820 1.00 22.04 145 SER A N 1
ATOM 1244 C CA . SER A 1 85 ? 30.400 9.728 -14.760 1.00 24.34 145 SER A CA 1
ATOM 1245 C C . SER A 1 85 ? 29.777 9.510 -13.385 1.00 27.04 145 SER A C 1
ATOM 1246 O O . SER A 1 85 ? 30.497 9.541 -12.379 1.00 25.91 145 SER A O 1
ATOM 1254 N N . THR A 1 86 ? 28.471 9.275 -13.316 1.00 24.01 146 THR A N 1
ATOM 1255 C CA . THR A 1 86 ? 27.772 9.142 -12.048 1.00 21.90 146 THR A CA 1
ATOM 1256 C C . THR A 1 86 ? 27.869 7.715 -11.528 1.00 20.72 146 THR A C 1
ATOM 1257 O O . THR A 1 86 ? 27.748 6.745 -12.279 1.00 21.01 146 THR A O 1
ATOM 1268 N N . ASN A 1 87 ? 28.096 7.610 -10.229 1.00 24.00 147 ASN A N 1
ATOM 1269 C CA . ASN A 1 87 ? 28.113 6.344 -9.516 1.00 29.12 147 ASN A CA 1
ATOM 1270 C C . ASN A 1 87 ? 26.671 6.069 -9.126 1.00 22.08 147 ASN A C 1
ATOM 1271 O O . ASN A 1 87 ? 26.174 6.596 -8.130 1.00 22.39 147 ASN A O 1
ATOM 1281 N N . PHE A 1 88 ? 25.979 5.365 -10.020 1.00 23.28 148 PHE A N 1
ATOM 1282 C CA . PHE A 1 88 ? 24.593 4.891 -9.809 1.00 23.36 148 PHE A CA 1
ATOM 1283 C C . PHE A 1 88 ? 24.750 3.690 -8.881 1.00 26.58 148 PHE A C 1
ATOM 1284 O O . PHE A 1 88 ? 25.552 2.800 -9.228 1.00 28.02 148 PHE A O 1
ATOM 1301 N N A SER A 1 89 ? 23.811 3.517 -7.950 0.43 22.20 149 SER A N 1
ATOM 1302 N N B SER A 1 89 ? 23.805 3.506 -7.961 0.57 22.29 149 SER A N 1
ATOM 1303 C CA A SER A 1 89 ? 2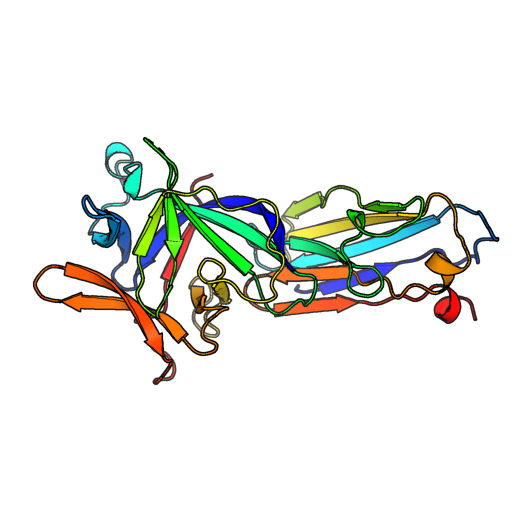3.839 2.399 -7.001 0.43 21.27 149 SER A CA 1
ATOM 1304 C CA B SER A 1 89 ? 23.831 2.412 -6.984 0.57 20.84 149 SER A CA 1
ATOM 1305 C C A SER A 1 89 ? 22.442 1.859 -6.749 0.43 18.94 149 SER A C 1
ATOM 1306 C C B SER A 1 89 ? 22.435 1.861 -6.753 0.57 18.83 149 SER A C 1
ATOM 1307 O O A SER A 1 89 ? 21.574 2.655 -6.409 0.43 19.12 149 SER A O 1
ATOM 1308 O O B SER A 1 89 ? 21.563 2.650 -6.407 0.57 19.19 149 SER A O 1
ATOM 1323 N N . CYS A 1 90 ? 22.193 0.605 -7.057 1.00 21.99 150 CYS A N 1
ATOM 1324 C CA . CYS A 1 90 ? 20.924 0.003 -6.693 1.00 17.17 150 CYS A CA 1
ATOM 1325 C C . CYS A 1 90 ? 21.025 -0.537 -5.271 1.00 19.30 150 CYS A C 1
ATOM 1326 O O . CYS A 1 90 ? 21.971 -1.263 -4.939 1.00 22.82 150 CYS A O 1
ATOM 1333 N N . VAL A 1 91 ? 20.056 -0.169 -4.440 1.00 20.87 151 VAL A N 1
ATOM 1334 C CA . VAL A 1 91 ? 20.043 -0.520 -3.023 1.00 20.38 151 VAL A CA 1
ATOM 1335 C C . VAL A 1 91 ? 18.860 -1.440 -2.747 1.00 16.90 151 VAL A C 1
ATOM 1336 O O . VAL A 1 91 ? 17.703 -1.055 -2.947 1.00 16.12 151 VAL A O 1
ATOM 1349 N N . LEU A 1 92 ? 19.149 -2.639 -2.252 1.00 16.55 152 LEU A N 1
ATOM 1350 C CA . LEU A 1 92 ? 18.139 -3.511 -1.671 1.00 16.18 152 LEU A CA 1
ATOM 1351 C C . LEU A 1 92 ? 18.244 -3.407 -0.161 1.00 21.11 152 LEU A C 1
ATOM 1352 O O . LEU A 1 92 ? 19.349 -3.511 0.387 1.00 19.50 152 LEU A O 1
ATOM 1368 N N . VAL A 1 93 ? 17.105 -3.235 0.510 1.00 15.52 153 VAL A N 1
ATOM 1369 C CA . VAL A 1 93 ? 17.077 -3.177 1.970 1.00 16.77 153 VAL A CA 1
ATOM 1370 C C . VAL A 1 93 ? 15.926 -4.021 2.500 1.00 18.48 153 VAL A C 1
ATOM 1371 O O . VAL A 1 93 ? 14.783 -3.870 2.055 1.00 21.40 153 VAL A O 1
ATOM 1384 N N . ASP A 1 94 ? 16.228 -4.887 3.470 1.00 16.22 154 ASP A N 1
ATOM 1385 C CA . ASP A 1 94 ? 15.219 -5.574 4.266 1.00 23.68 154 ASP A CA 1
ATOM 1386 C C . ASP A 1 94 ? 15.764 -5.727 5.682 1.00 21.17 154 ASP A C 1
ATOM 1387 O O . ASP A 1 94 ? 16.896 -5.298 5.958 1.00 18.71 154 ASP A O 1
ATOM 1396 N N . PRO A 1 95 ? 14.997 -6.308 6.608 1.00 21.28 155 PRO A N 1
ATOM 1397 C CA . PRO A 1 95 ? 15.444 -6.350 8.012 1.00 22.73 155 PRO A CA 1
ATOM 1398 C C . PRO A 1 95 ? 16.708 -7.157 8.249 1.00 21.16 155 PRO A C 1
ATOM 1399 O O . PRO A 1 95 ? 17.312 -7.021 9.324 1.00 26.62 155 PRO A O 1
ATOM 1410 N N . GLU A 1 96 ? 17.120 -8.007 7.309 1.00 23.03 156 GLU A N 1
ATOM 1411 C CA . GLU A 1 96 ? 18.305 -8.822 7.540 1.00 22.73 156 GLU A CA 1
ATOM 1412 C C . GLU A 1 96 ? 19.578 -8.175 7.001 1.00 29.13 156 GLU A C 1
ATOM 1413 O O . GLU A 1 96 ? 20.640 -8.321 7.611 1.00 31.31 156 GLU A O 1
ATOM 1425 N N . GLN A 1 97 ? 19.514 -7.457 5.883 1.00 27.01 157 GLN A N 1
ATOM 1426 C CA . GLN A 1 97 ? 20.735 -6.862 5.362 1.00 31.91 157 GLN A CA 1
ATOM 1427 C C . GLN A 1 97 ? 20.433 -5.748 4.374 1.00 24.37 157 GLN A C 1
ATOM 1428 O O . GLN A 1 97 ? 19.310 -5.592 3.883 1.00 23.24 157 GLN A O 1
ATOM 1442 N N . VAL A 1 98 ? 21.477 -4.975 4.097 1.00 19.17 158 VAL A N 1
ATOM 1443 C CA . VAL A 1 98 ? 21.509 -3.995 3.023 1.00 20.78 158 VAL A CA 1
ATOM 1444 C C . VAL A 1 98 ? 22.475 -4.526 1.980 1.00 20.69 158 VAL A C 1
ATOM 1445 O O . VAL A 1 98 ? 23.561 -5.002 2.327 1.00 20.79 158 VAL A O 1
ATOM 1458 N N . VAL A 1 99 ? 22.080 -4.464 0.715 1.00 23.83 159 VAL A N 1
ATOM 1459 C CA . VAL A 1 99 ? 22.920 -4.901 -0.393 1.00 26.24 159 VAL A CA 1
ATOM 1460 C C . VAL A 1 99 ? 22.936 -3.799 -1.438 1.00 22.54 159 VAL A C 1
ATOM 1461 O O . VAL A 1 99 ? 21.896 -3.195 -1.728 1.00 21.37 159 VAL A O 1
ATOM 1474 N N . GLN A 1 100 ? 24.115 -3.535 -2.003 1.00 24.27 160 GLN A N 1
ATOM 1475 C CA . GLN A 1 100 ? 24.272 -2.493 -3.007 1.00 21.71 160 GLN A CA 1
ATOM 1476 C C . GLN A 1 100 ? 25.111 -3.017 -4.162 1.00 22.29 160 GLN A C 1
ATOM 1477 O O . GLN A 1 100 ? 26.028 -3.824 -3.973 1.00 27.69 160 GLN A O 1
ATOM 1491 N N . ARG A 1 101 ? 24.787 -2.535 -5.358 1.00 22.81 161 ARG A N 1
ATOM 1492 C CA . ARG A 1 101 ? 25.586 -2.756 -6.558 1.00 25.64 161 ARG A CA 1
ATOM 1493 C C . ARG A 1 101 ? 25.738 -1.428 -7.279 1.00 27.73 161 ARG A C 1
ATOM 1494 O O . ARG A 1 101 ? 24.751 -0.716 -7.489 1.00 25.76 161 ARG A O 1
ATOM 1515 N N . HIS A 1 102 ? 26.974 -1.098 -7.653 1.00 34.18 162 HIS A N 1
ATOM 1516 C CA . HIS A 1 102 ? 27.317 0.206 -8.202 1.00 34.79 162 HIS A CA 1
ATOM 1517 C C . HIS A 1 102 ? 27.746 0.085 -9.653 1.00 39.62 162 HIS A C 1
ATOM 1518 O O . HIS A 1 102 ? 28.301 -0.933 -10.080 1.00 37.22 162 HIS A O 1
ATOM 1532 N N . VAL A 1 103 ? 27.449 1.126 -10.414 1.00 31.81 163 VAL A N 1
ATOM 1533 C CA . VAL A 1 103 ? 27.795 1.165 -11.823 1.00 36.66 163 VAL A CA 1
ATOM 1534 C C . VAL A 1 103 ? 28.150 2.591 -12.182 1.00 26.21 163 VAL A C 1
ATOM 1535 O O . VAL A 1 103 ? 27.409 3.530 -11.858 1.00 27.47 163 VAL A O 1
ATOM 1548 N N . VAL A 1 104 ? 29.295 2.752 -12.835 1.00 22.49 164 VAL A N 1
ATOM 1549 C CA . VAL A 1 104 ? 29.720 4.008 -13.436 1.00 24.19 164 VAL A CA 1
ATOM 1550 C C . VAL A 1 104 ? 29.896 3.704 -14.916 1.00 20.88 164 VAL A C 1
ATOM 1551 O O . VAL A 1 104 ? 30.767 2.909 -15.291 1.00 25.76 164 VAL A O 1
ATOM 1564 N N . LEU A 1 105 ? 29.040 4.302 -15.749 1.00 21.41 165 LEU A N 1
ATOM 1565 C CA . LEU A 1 105 ? 29.062 4.002 -17.176 1.00 24.96 165 LEU A CA 1
ATOM 1566 C C . LEU A 1 105 ? 30.442 4.244 -17.763 1.00 25.08 165 LEU A C 1
ATOM 1567 O O . LEU A 1 105 ? 30.943 3.434 -18.555 1.00 28.84 165 LEU A O 1
ATOM 1583 N N . ALA A 1 106 ? 31.082 5.347 -17.367 1.00 26.42 166 ALA A N 1
ATOM 1584 C CA . ALA A 1 106 ? 32.391 5.667 -17.924 1.00 29.41 166 ALA A CA 1
ATOM 1585 C C . ALA A 1 106 ? 33.404 4.569 -17.640 1.00 31.04 166 ALA A C 1
ATOM 1586 O O . ALA A 1 106 ? 34.327 4.359 -18.435 1.00 33.04 166 ALA A O 1
ATOM 1593 N N . GLN A 1 107 ? 33.269 3.877 -16.507 1.00 36.73 167 GLN A N 1
ATOM 1594 C CA . GLN A 1 107 ? 34.170 2.771 -16.199 1.00 38.23 167 GLN A CA 1
ATOM 1595 C C . GLN A 1 107 ? 33.826 1.537 -17.022 1.00 36.23 167 GLN A C 1
ATOM 1596 O O . GLN A 1 107 ? 34.715 0.853 -17.544 1.00 45.57 167 GLN A O 1
ATOM 1610 N N . LEU A 1 108 ? 32.562 1.176 -17.025 1.00 37.38 168 LEU A N 1
ATOM 1611 C CA . LEU A 1 108 ? 32.093 -0.045 -17.697 1.00 39.88 168 LEU A CA 1
ATOM 1612 C C . LEU A 1 108 ? 32.457 -0.003 -19.171 1.00 43.46 168 LEU A C 1
ATOM 1613 O O . LEU A 1 108 ? 32.771 -1.022 -19.673 1.00 49.30 168 LEU A O 1
ATOM 1629 N N . TRP A 1 109 ? 32.420 1.147 -19.814 1.00 47.08 169 TRP A N 1
ATOM 1630 C CA . TRP A 1 109 ? 32.684 1.225 -21.268 1.00 51.92 169 TRP A CA 1
ATOM 1631 C C . TRP A 1 109 ? 34.150 1.527 -21.553 1.00 64.98 169 TRP A C 1
ATOM 1632 O O . TRP A 1 109 ? 34.540 1.301 -22.690 1.00 68.45 169 TRP A O 1
ATOM 1653 N N . ALA A 1 110 ? 34.908 2.055 -20.573 1.00 37.20 170 ALA A N 1
ATOM 1654 C CA . ALA A 1 110 ? 36.334 2.440 -20.689 1.00 36.03 170 ALA A CA 1
ATOM 1655 C C . ALA A 1 110 ? 37.113 1.337 -21.395 1.00 45.70 170 ALA A C 1
ATOM 1656 O O . ALA A 1 110 ? 37.923 1.718 -22.216 1.00 53.17 170 ALA A O 1
ATOM 1663 N N . TYR B 2 234 ? 19.762 11.308 4.599 1.00 24.10 37 TYR B N 1
ATOM 1664 C CA . TYR B 2 234 ? 18.352 11.784 4.664 1.00 34.05 37 TYR B CA 1
ATOM 1665 C C . TYR B 2 234 ? 17.443 10.664 4.167 1.00 24.71 37 TYR B C 1
ATOM 1666 O O . TYR B 2 234 ? 17.883 9.770 3.437 1.00 24.86 37 TYR B O 1
ATOM 1684 N N . PHE B 2 235 ? 16.184 10.704 4.600 1.00 21.02 38 PHE B N 1
ATOM 1685 C CA . PHE B 2 235 ? 15.225 9.634 4.370 1.00 22.93 38 PHE B CA 1
ATOM 1686 C C . PHE B 2 235 ? 14.071 10.111 3.492 1.00 24.17 38 PHE B C 1
ATOM 1687 O O . PHE B 2 235 ? 13.634 11.264 3.592 1.00 25.42 38 PHE B O 1
ATOM 1704 N N . GLY B 2 236 ? 13.561 9.215 2.669 1.00 24.97 39 GLY B N 1
ATOM 1705 C CA . GLY B 2 236 ? 12.338 9.470 1.927 1.00 26.76 39 GLY B CA 1
ATOM 1706 C C . GLY B 2 236 ? 11.368 8.314 2.114 1.00 24.97 39 GLY B C 1
ATOM 1707 O O . GLY B 2 236 ? 11.763 7.154 2.057 1.00 23.24 39 GLY B O 1
ATOM 1711 N N . LYS B 2 237 ? 10.105 8.655 2.351 1.00 21.97 40 LYS B N 1
ATOM 1712 C CA . LYS B 2 237 ? 9.131 7.624 2.696 1.00 21.38 40 LYS B CA 1
ATOM 1713 C C . LYS B 2 237 ? 8.668 6.872 1.456 1.00 19.76 40 LYS B C 1
ATOM 1714 O O . LYS B 2 237 ? 8.439 7.464 0.395 1.00 21.39 40 LYS B O 1
ATOM 1733 N N . LEU B 2 238 ? 8.548 5.555 1.600 1.00 18.80 41 LEU B N 1
ATOM 1734 C CA . LEU B 2 238 ? 8.015 4.695 0.552 1.00 24.54 41 LEU B CA 1
ATOM 1735 C C . LEU B 2 238 ? 6.696 4.102 1.046 1.00 24.15 41 LEU B C 1
ATOM 1736 O O . LEU B 2 238 ? 5.826 4.839 1.524 1.00 26.54 41 LEU B O 1
ATOM 1752 N N . GLU B 2 239 ? 6.530 2.790 0.932 1.00 29.21 42 GLU B N 1
ATOM 1753 C CA . GLU B 2 239 ? 5.249 2.174 1.227 1.00 27.29 42 GLU B CA 1
ATOM 1754 C C . GLU B 2 239 ? 5.099 1.940 2.731 1.00 21.13 42 GLU B C 1
ATOM 1755 O O . GLU B 2 239 ? 6.068 1.985 3.494 1.00 20.76 42 GLU B O 1
ATOM 1767 N N . SER B 2 240 ? 3.851 1.703 3.152 1.00 22.96 43 SER B N 1
ATOM 1768 C CA . SER B 2 240 ? 3.490 1.442 4.538 1.00 21.21 43 SER B CA 1
ATOM 1769 C C . SER B 2 240 ? 2.746 0.120 4.651 1.00 24.44 43 SER B C 1
ATOM 1770 O O . SER B 2 240 ? 2.018 -0.283 3.739 1.00 27.00 43 SER B O 1
ATOM 1778 N N . LYS B 2 241 ? 2.894 -0.528 5.806 1.00 18.60 44 LYS B N 1
ATOM 1779 C CA . LYS B 2 241 ? 2.277 -1.818 6.074 1.00 27.54 44 LYS B CA 1
ATOM 1780 C C . LYS B 2 241 ? 1.516 -1.737 7.389 1.00 18.38 44 LYS B C 1
ATOM 1781 O O . LYS B 2 241 ? 2.095 -1.377 8.421 1.00 19.19 44 LYS B O 1
ATOM 1800 N N . LEU B 2 242 ? 0.228 -2.070 7.353 1.00 17.73 45 LEU B N 1
ATOM 1801 C CA . LEU B 2 242 ? -0.547 -2.191 8.577 1.00 19.86 45 LEU B CA 1
ATOM 1802 C C . LEU B 2 242 ? -0.091 -3.419 9.347 1.00 19.61 45 LEU B C 1
ATOM 1803 O O . LEU B 2 242 ? 0.044 -4.510 8.776 1.00 20.92 45 LEU B O 1
ATOM 1819 N N . SER B 2 243 ? 0.125 -3.248 10.649 1.00 17.90 46 SER B N 1
ATOM 1820 C CA . SER B 2 243 ? 0.842 -4.244 11.432 1.00 19.62 46 SER B CA 1
ATOM 1821 C C . SER B 2 243 ? 0.319 -4.301 12.859 1.00 24.18 46 SER B C 1
ATOM 1822 O O . SER B 2 243 ? 0.121 -3.261 13.491 1.00 23.88 46 SER B O 1
ATOM 1830 N N . VAL B 2 244 ? 0.130 -5.519 13.365 1.00 19.81 47 VAL B N 1
ATOM 1831 C CA . VAL B 2 244 ? -0.061 -5.771 14.792 1.00 20.14 47 VAL B CA 1
ATOM 1832 C C . VAL B 2 244 ? 1.291 -6.201 15.345 1.00 19.07 47 VAL B C 1
ATOM 1833 O O . VAL B 2 244 ? 1.901 -7.153 14.840 1.00 21.78 47 VAL B O 1
ATOM 1846 N N . ILE B 2 245 ? 1.771 -5.492 16.358 1.00 15.37 48 ILE B N 1
ATOM 1847 C CA . ILE B 2 245 ? 3.072 -5.748 16.965 1.00 17.34 48 ILE B CA 1
ATOM 1848 C C . ILE B 2 245 ? 2.852 -6.466 18.291 1.00 17.17 48 ILE B C 1
ATOM 1849 O O . ILE B 2 245 ? 2.149 -5.958 19.175 1.00 17.30 48 ILE B O 1
ATOM 1865 N N . ARG B 2 246 ? 3.464 -7.637 18.439 1.00 18.00 49 ARG B N 1
ATOM 1866 C CA . ARG B 2 246 ? 3.318 -8.440 19.643 1.00 19.60 49 ARG B CA 1
ATOM 1867 C C . ARG B 2 246 ? 4.663 -8.669 20.319 1.00 20.01 49 ARG B C 1
ATOM 1868 O O . ARG B 2 246 ? 5.696 -8.833 19.661 1.00 17.10 49 ARG B O 1
ATOM 1889 N N . ASN B 2 247 ? 4.626 -8.705 21.647 1.00 15.58 50 ASN B N 1
ATOM 1890 C CA . ASN B 2 247 ? 5.813 -8.951 22.440 1.00 18.74 50 ASN B CA 1
ATOM 1891 C C . ASN B 2 247 ? 5.999 -10.452 22.639 1.00 20.74 50 ASN B C 1
ATOM 1892 O O . ASN B 2 247 ? 5.265 -11.280 22.098 1.00 25.35 50 ASN B O 1
ATOM 1903 N N . LEU B 2 248 ? 6.998 -10.803 23.446 1.00 26.84 51 LEU B N 1
ATOM 1904 C CA . LEU B 2 248 ? 7.355 -12.202 23.623 1.00 34.95 51 LEU B CA 1
ATOM 1905 C C . LEU B 2 248 ? 6.230 -13.019 24.250 1.00 31.97 51 LEU B C 1
ATOM 1906 O O . LEU B 2 248 ? 6.142 -14.229 24.009 1.00 35.10 51 LEU B O 1
ATOM 1922 N N . ASN B 2 249 ? 5.373 -12.395 25.057 1.00 31.29 52 ASN B N 1
ATOM 1923 C CA . ASN B 2 249 ? 4.247 -13.088 25.675 1.00 31.41 52 ASN B CA 1
ATOM 1924 C C . ASN B 2 249 ? 2.986 -13.032 24.818 1.00 23.70 52 ASN B C 1
ATOM 1925 O O . ASN B 2 249 ? 1.887 -13.294 25.322 1.00 26.09 52 ASN B O 1
ATOM 1936 N N . ASP B 2 250 ? 3.120 -12.696 23.538 1.00 23.23 53 ASP B N 1
ATOM 1937 C CA . ASP B 2 250 ? 2.010 -12.647 22.589 1.00 35.88 53 ASP B CA 1
ATOM 1938 C C . ASP B 2 250 ? 0.963 -11.597 22.957 1.00 28.67 53 ASP B C 1
ATOM 1939 O O . ASP B 2 250 ? -0.187 -11.682 22.515 1.00 26.13 53 ASP B O 1
ATOM 1948 N N . GLN B 2 251 ? 1.346 -10.601 23.746 1.00 19.89 54 GLN B N 1
ATOM 1949 C CA . GLN B 2 251 ? 0.498 -9.448 24.000 1.00 22.81 54 GLN B CA 1
ATOM 1950 C C . GLN B 2 251 ? 0.660 -8.436 22.876 1.00 29.14 54 GLN B C 1
ATOM 1951 O O . GLN B 2 251 ? 1.698 -8.379 22.209 1.00 23.72 54 GLN B O 1
ATOM 1965 N N . VAL B 2 252 ? -0.375 -7.624 22.676 1.00 17.73 55 VAL B N 1
ATOM 1966 C CA . VAL B 2 252 ? -0.452 -6.714 21.543 1.00 19.23 55 VAL B CA 1
ATOM 1967 C C . VAL B 2 252 ? -0.112 -5.298 21.982 1.00 15.70 55 VAL B C 1
ATOM 1968 O O . VAL B 2 252 ? -0.598 -4.818 23.010 1.00 16.76 55 VAL B O 1
ATOM 1981 N N . LEU B 2 253 ? 0.690 -4.615 21.175 1.00 14.55 56 LEU B N 1
ATOM 1982 C CA . LEU B 2 253 ? 0.995 -3.214 21.424 1.00 16.44 56 LEU B CA 1
ATOM 1983 C C . LEU B 2 253 ? -0.249 -2.356 21.226 1.00 17.07 56 LEU B C 1
ATOM 1984 O O . LEU B 2 253 ? -1.072 -2.627 20.349 1.00 15.05 56 LEU B O 1
ATOM 2000 N N . PHE B 2 254 ? -0.392 -1.318 22.056 1.00 16.75 57 PHE B N 1
ATOM 2001 C CA . PHE B 2 254 ? -1.486 -0.372 21.882 1.00 16.06 57 PHE B CA 1
ATOM 2002 C C . PHE B 2 254 ? -1.090 0.976 22.465 1.00 19.60 57 PHE B C 1
ATOM 2003 O O . PHE B 2 254 ? -0.149 1.088 23.254 1.00 15.23 57 PHE B O 1
ATOM 2020 N N . ILE B 2 255 ? -1.785 2.015 22.005 1.00 24.12 58 ILE B N 1
ATOM 2021 C CA . ILE B 2 255 ? -1.599 3.377 22.488 1.00 18.90 58 ILE B CA 1
ATOM 2022 C C . ILE B 2 255 ? -2.710 3.666 23.484 1.00 26.71 58 ILE B C 1
ATOM 2023 O O . ILE B 2 255 ? -3.893 3.666 23.123 1.00 22.63 58 ILE B O 1
ATOM 2039 N N . ASP B 2 256 ? -2.344 3.896 24.740 1.00 28.24 59 ASP B N 1
ATOM 2040 C CA . ASP B 2 256 ? -3.340 4.044 25.789 1.00 36.09 59 ASP B CA 1
ATOM 2041 C C . ASP B 2 256 ? -3.827 5.489 25.845 1.00 32.24 59 ASP B C 1
ATOM 2042 O O . ASP B 2 256 ? -3.405 6.347 25.064 1.00 31.61 59 ASP B O 1
ATOM 2051 N N . GLN B 2 257 ? -4.719 5.763 26.798 1.00 35.53 60 GLN B N 1
ATOM 2052 C CA . GLN B 2 257 ? -5.396 7.050 26.850 1.00 46.62 60 GLN B CA 1
ATOM 2053 C C . GLN B 2 257 ? -4.455 8.204 27.168 1.00 43.85 60 GLN B C 1
ATOM 2054 O O . GLN B 2 257 ? -4.850 9.369 27.036 1.00 40.91 60 GLN B O 1
ATOM 2068 N N . GLY B 2 258 ? -3.234 7.914 27.606 1.00 42.25 61 GLY B N 1
ATOM 2069 C CA . GLY B 2 258 ? -2.277 8.964 27.883 1.00 42.38 61 GLY B CA 1
ATOM 2070 C C . GLY B 2 258 ? -1.117 8.960 26.913 1.00 41.79 61 GLY B C 1
ATOM 2071 O O . GLY B 2 258 ? -0.039 9.477 27.222 1.00 42.73 61 GLY B O 1
ATOM 2075 N N . ASN B 2 259 ? -1.324 8.377 25.735 1.00 35.41 62 ASN B N 1
ATOM 2076 C CA . ASN B 2 259 ? -0.298 8.283 24.702 1.00 37.00 62 ASN B CA 1
ATOM 2077 C C . ASN B 2 259 ? 0.880 7.418 25.141 1.00 22.82 62 ASN B C 1
ATOM 2078 O O . ASN B 2 259 ? 1.985 7.550 24.608 1.00 27.80 62 ASN B O 1
ATOM 2089 N N . ARG B 2 260 ? 0.669 6.545 26.121 1.00 31.08 63 ARG B N 1
ATOM 2090 C CA . ARG B 2 260 ? 1.712 5.611 26.522 1.00 28.36 63 ARG B CA 1
ATOM 2091 C C . ARG B 2 260 ? 1.653 4.373 25.634 1.00 24.30 63 ARG B C 1
ATOM 2092 O O . ARG B 2 260 ? 0.566 3.858 25.369 1.00 22.50 63 ARG B O 1
ATOM 2113 N N . PRO B 2 261 ? 2.788 3.869 25.167 1.00 21.13 64 PRO B N 1
ATOM 2114 C CA . PRO B 2 261 ? 2.791 2.586 24.450 1.00 16.73 64 PRO B CA 1
ATOM 2115 C C . PRO B 2 261 ? 2.844 1.423 25.427 1.00 18.05 64 PRO B C 1
ATOM 2116 O O . PRO B 2 261 ? 3.807 1.303 26.195 1.00 16.92 64 PRO B O 1
ATOM 2127 N N . LEU B 2 262 ? 1.812 0.582 25.433 1.00 14.65 65 LEU B N 1
ATOM 2128 C CA . LEU B 2 262 ? 1.697 -0.535 26.361 1.00 18.30 65 LEU B CA 1
ATOM 2129 C C . LEU B 2 262 ? 1.312 -1.785 25.584 1.00 20.77 65 LEU B C 1
ATOM 2130 O O . LEU B 2 262 ? 1.048 -1.731 24.383 1.00 21.16 65 LEU B O 1
ATOM 2146 N N . PHE B 2 263 ? 1.251 -2.921 26.284 1.00 15.63 66 PHE B N 1
ATOM 2147 C CA . PHE B 2 263 ? 0.861 -4.190 25.688 1.00 21.98 66 PHE B CA 1
ATOM 2148 C C . PHE B 2 263 ? -0.315 -4.792 26.449 1.00 20.82 66 PHE B C 1
ATOM 2149 O O . PHE B 2 263 ? -0.415 -4.646 27.672 1.00 21.60 66 PHE B O 1
ATOM 2166 N N . GLU B 2 264 ? -1.184 -5.502 25.724 1.00 18.10 67 GLU B N 1
ATOM 2167 C CA . GLU B 2 264 ? -2.372 -6.094 26.325 1.00 21.87 67 GLU B CA 1
ATOM 2168 C C . GLU B 2 264 ? -2.577 -7.505 25.792 1.00 20.71 67 GLU B C 1
ATOM 2169 O O . GLU B 2 264 ? -2.202 -7.812 24.659 1.00 20.12 67 GLU B O 1
ATOM 2181 N N . ASP B 2 265 ? -3.196 -8.348 26.618 1.00 27.92 68 ASP B N 1
ATOM 2182 C CA . ASP B 2 265 ? -3.647 -9.667 26.179 1.00 41.20 68 ASP B CA 1
ATOM 2183 C C . ASP B 2 265 ? -4.680 -9.547 25.059 1.00 37.55 68 ASP B C 1
ATOM 2184 O O . ASP B 2 265 ? -5.483 -8.611 25.023 1.00 31.35 68 ASP B O 1
ATOM 2193 N N . MET B 2 266 ? -4.693 -10.529 24.157 1.00 44.21 69 MET B N 1
ATOM 2194 C CA . MET B 2 266 ? -5.738 -10.558 23.140 1.00 57.91 69 MET B CA 1
ATOM 2195 C C . MET B 2 266 ? -5.780 -11.926 22.472 1.00 71.20 69 MET B C 1
ATOM 2196 O O . MET B 2 266 ? -4.785 -12.653 22.437 1.00 75.99 69 MET B O 1
ATOM 2210 N N . THR B 2 267 ? -6.981 -12.331 22.142 1.00 83.77 70 THR B N 1
ATOM 2211 C CA . THR B 2 267 ? -7.273 -13.587 21.431 1.00 85.69 70 THR B CA 1
ATOM 2212 C C . THR B 2 267 ? -7.205 -13.275 19.941 1.00 88.22 70 THR B C 1
ATOM 2213 O O . THR B 2 267 ? -7.557 -12.157 19.576 1.00 88.48 70 THR B O 1
ATOM 2224 N N . ASP B 2 268 ? -6.924 -14.281 19.124 1.00 90.42 71 ASP B N 1
ATOM 2225 C CA . ASP B 2 268 ? -6.782 -14.143 17.648 1.00 91.13 71 ASP B CA 1
ATOM 2226 C C . ASP B 2 268 ? -8.106 -14.401 16.917 1.00 91.46 71 ASP B C 1
ATOM 2227 O O . ASP B 2 268 ? -8.101 -14.299 15.699 1.00 89.20 71 ASP B O 1
ATOM 2236 N N . SER B 2 269 ? -9.207 -14.676 17.620 1.00 93.05 72 SER B N 1
ATOM 2237 C CA . SER B 2 269 ? -10.500 -15.068 17.009 1.00 96.54 72 SER B CA 1
ATOM 2238 C C . SER B 2 269 ? -11.382 -13.893 16.563 1.00 96.98 72 SER B C 1
ATOM 2239 O O . SER B 2 269 ? -11.830 -13.938 15.403 1.00 94.05 72 SER B O 1
ATOM 2247 N N . ASP B 2 270 ? -11.658 -12.893 17.404 1.00 96.32 73 ASP B N 1
ATOM 2248 C CA . ASP B 2 270 ? -12.625 -11.816 17.043 1.00 90.15 73 ASP B CA 1
ATOM 2249 C C . ASP B 2 270 ? -11.920 -10.484 16.721 1.00 83.86 73 ASP B C 1
ATOM 2250 O O . ASP B 2 270 ? -11.153 -9.994 17.557 1.00 76.29 73 ASP B O 1
ATOM 2259 N N . CYS B 2 271 ? -12.246 -9.866 15.583 1.00 89.77 74 CYS B N 1
ATOM 2260 C CA . CYS B 2 271 ? -11.561 -8.652 15.098 1.00 84.75 74 CYS B CA 1
ATOM 2261 C C . CYS B 2 271 ? -12.183 -7.427 15.752 1.00 80.58 74 CYS B C 1
ATOM 2262 O O . CYS B 2 271 ? -11.536 -6.394 15.703 1.00 79.04 74 CYS B O 1
ATOM 2269 N N . ARG B 2 272 ? -13.370 -7.512 16.346 1.00 72.36 75 ARG B N 1
ATOM 2270 C CA . ARG B 2 272 ? -13.835 -6.352 17.143 1.00 70.56 75 ARG B CA 1
ATOM 2271 C C . ARG B 2 272 ? -12.778 -6.196 18.241 1.00 64.86 75 ARG B C 1
ATOM 2272 O O . ARG B 2 272 ? -12.676 -5.107 18.762 1.00 63.39 75 ARG B O 1
ATOM 2293 N N . ASP B 2 273 ? -12.025 -7.251 18.579 1.00 62.40 76 ASP B N 1
ATOM 2294 C CA . ASP B 2 273 ? -10.978 -7.07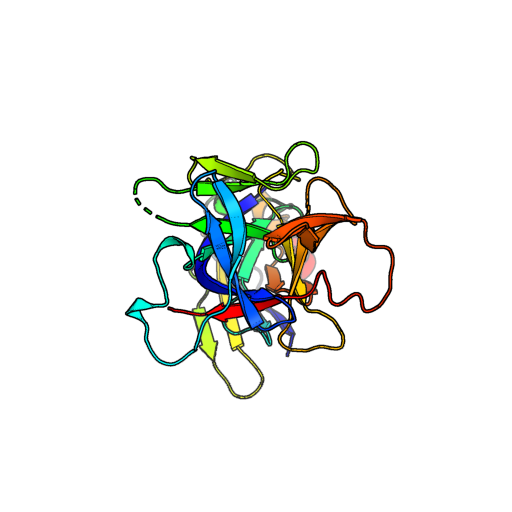8 19.571 1.00 61.35 76 ASP B CA 1
ATOM 2295 C C . ASP B 2 273 ? -9.805 -6.288 19.012 1.00 59.39 76 ASP B C 1
ATOM 2296 O O . ASP B 2 273 ? -9.083 -5.636 19.772 1.00 53.90 76 ASP B O 1
ATOM 2305 N N . ASN B 2 274 ? -9.606 -6.343 17.702 1.00 62.60 77 ASN B N 1
ATOM 2306 C CA . ASN B 2 274 ? -8.425 -5.755 17.070 1.00 64.11 77 ASN B CA 1
ATOM 2307 C C . ASN B 2 274 ? -8.684 -4.270 16.821 1.00 53.97 77 ASN B C 1
ATOM 2308 O O . ASN B 2 274 ? -8.860 -3.801 15.693 1.00 54.45 77 ASN B O 1
ATOM 2319 N N . ALA B 2 275 ? -8.648 -3.523 17.927 1.00 33.18 78 ALA B N 1
ATOM 2320 C CA . ALA B 2 275 ? -9.165 -2.169 17.979 1.00 27.31 78 ALA B CA 1
ATOM 2321 C C . ALA B 2 275 ? -8.258 -1.192 17.245 1.00 23.28 78 ALA B C 1
ATOM 2322 O O . ALA B 2 275 ? -7.074 -1.465 17.033 1.00 21.63 78 ALA B O 1
ATOM 2329 N N . PRO B 2 276 ? -8.791 -0.027 16.875 1.00 24.10 79 PRO B N 1
ATOM 2330 C CA . PRO B 2 276 ? -7.970 0.944 16.131 1.00 25.10 79 PRO B CA 1
ATOM 2331 C C . PRO B 2 276 ? -6.650 1.272 16.805 1.00 22.87 79 PRO B C 1
ATOM 2332 O O . PRO B 2 276 ? -5.639 1.465 16.114 1.00 19.93 79 PRO B O 1
ATOM 2343 N N . ARG B 2 277 ? -6.626 1.327 18.137 1.00 20.98 80 ARG B N 1
ATOM 2344 C CA . ARG B 2 277 ? -5.414 1.673 18.861 1.00 20.34 80 ARG B CA 1
ATOM 2345 C C . ARG B 2 277 ? -4.367 0.565 18.847 1.00 18.02 80 ARG B C 1
ATOM 2346 O O . ARG B 2 277 ? -3.277 0.793 19.383 1.00 16.87 80 ARG B O 1
ATOM 2367 N N . THR B 2 278 ? -4.656 -0.607 18.270 1.00 18.31 81 THR B N 1
ATOM 2368 C CA . THR B 2 278 ? -3.692 -1.697 18.151 1.00 17.32 81 THR B CA 1
ATOM 2369 C C . THR B 2 278 ? -3.210 -1.906 16.721 1.00 17.05 81 THR B C 1
ATOM 2370 O O . THR B 2 278 ? -2.393 -2.802 16.473 1.00 19.49 81 THR B O 1
ATOM 2381 N N . ILE B 2 279 ? -3.697 -1.118 15.773 1.00 17.52 82 ILE B N 1
ATOM 2382 C CA . ILE B 2 279 ? -3.390 -1.293 14.357 1.00 18.84 82 ILE B CA 1
ATOM 2383 C C . ILE B 2 279 ? -2.335 -0.260 14.000 1.00 20.73 82 ILE B C 1
ATOM 2384 O O . ILE B 2 279 ? -2.646 0.923 13.834 1.00 24.99 82 ILE B O 1
ATOM 2400 N N . PHE B 2 280 ? -1.092 -0.701 13.835 1.00 18.37 83 PHE B N 1
ATOM 2401 C CA . PHE B 2 280 ? 0.007 0.222 13.602 1.00 16.63 83 PHE B CA 1
ATOM 2402 C C . PHE B 2 280 ? 0.401 0.253 12.136 1.00 18.51 83 PHE B C 1
ATOM 2403 O O . PHE B 2 280 ? 0.257 -0.725 11.397 1.00 24.20 83 PHE B O 1
ATOM 2420 N N . ILE B 2 281 ? 0.852 1.427 11.729 1.00 22.71 84 ILE B N 1
ATOM 2421 C CA . ILE B 2 281 ? 1.296 1.716 10.380 1.00 17.16 84 ILE B CA 1
ATOM 2422 C C . ILE B 2 281 ? 2.814 1.785 10.442 1.00 15.63 84 ILE B C 1
ATOM 2423 O O . ILE B 2 281 ? 3.384 2.694 11.059 1.00 15.93 84 ILE B O 1
ATOM 2439 N N . ILE B 2 282 ? 3.480 0.806 9.845 1.00 18.03 85 ILE B N 1
ATOM 2440 C CA . ILE B 2 282 ? 4.933 0.805 9.762 1.00 12.52 85 ILE B CA 1
ATOM 2441 C C . ILE B 2 282 ? 5.264 1.312 8.367 1.00 15.75 85 ILE B C 1
ATOM 2442 O O . ILE B 2 282 ? 4.939 0.667 7.367 1.00 19.48 85 ILE B O 1
ATOM 2458 N N . SER B 2 283 ? 5.861 2.499 8.301 1.00 14.58 86 SER B N 1
ATOM 2459 C CA . SER B 2 283 ? 6.218 3.140 7.046 1.00 18.09 86 SER B CA 1
ATOM 2460 C C . SER B 2 283 ? 7.710 2.950 6.804 1.00 15.29 86 SER B C 1
ATOM 2461 O O . SER B 2 283 ? 8.534 3.317 7.647 1.00 14.81 86 SER B O 1
ATOM 2469 N N . MET B 2 284 ? 8.054 2.397 5.643 1.00 17.29 87 MET B N 1
ATOM 2470 C CA . MET B 2 284 ? 9.445 2.163 5.285 1.00 17.89 87 MET B CA 1
ATOM 2471 C C . MET B 2 284 ? 9.995 3.383 4.565 1.00 17.90 87 MET B C 1
ATOM 2472 O O . MET B 2 284 ? 9.295 4.008 3.768 1.00 22.33 87 MET B O 1
ATOM 2486 N N . TYR B 2 285 ? 11.251 3.717 4.859 1.00 15.38 88 TYR B N 1
ATOM 2487 C CA . TYR B 2 285 ? 11.940 4.840 4.236 1.00 17.27 88 TYR B CA 1
ATOM 2488 C C . TYR B 2 285 ? 13.186 4.365 3.499 1.00 17.01 88 TYR B C 1
ATOM 2489 O O . TYR B 2 285 ? 13.946 3.534 4.015 1.00 15.95 88 TYR B O 1
ATOM 2507 N N . LYS B 2 286 ? 13.407 4.899 2.299 1.00 17.29 89 LYS B N 1
ATOM 2508 C CA . LYS B 2 286 ? 14.709 4.750 1.672 1.00 18.83 89 LYS B CA 1
ATOM 2509 C C . LYS B 2 286 ? 15.685 5.738 2.302 1.00 22.90 89 LYS B C 1
ATOM 2510 O O . LYS B 2 286 ? 15.286 6.752 2.882 1.00 25.30 89 LYS B O 1
ATOM 2529 N N . ASP B 2 287 ? 16.967 5.402 2.314 1.00 25.72 90 ASP B N 1
ATOM 2530 C CA . ASP B 2 287 ? 18.003 6.212 2.974 1.00 26.79 90 ASP B CA 1
ATOM 2531 C C . ASP B 2 287 ? 19.135 6.550 1.995 1.00 23.58 90 ASP B C 1
ATOM 2532 O O . ASP B 2 287 ? 19.576 5.644 1.301 1.00 23.22 90 ASP B O 1
ATOM 2541 N N . SER B 2 288 ? 19.631 7.792 2.007 1.00 23.57 91 SER B N 1
ATOM 2542 C CA . SER B 2 288 ? 20.783 8.275 1.200 1.00 23.53 91 SER B CA 1
ATOM 2543 C C . SER B 2 288 ? 22.062 7.584 1.687 1.00 30.06 91 SER B C 1
ATOM 2544 O O . SER B 2 288 ? 22.984 7.417 0.885 1.00 33.24 91 SER B O 1
ATOM 2552 N N . GLN B 2 289 ? 22.116 7.220 2.970 1.00 27.82 92 GLN B N 1
ATOM 2553 C CA . GLN B 2 289 ? 23.223 6.458 3.585 1.00 30.93 92 GLN B CA 1
ATOM 2554 C C . GLN B 2 289 ? 22.572 5.140 4.000 1.00 25.18 92 GLN B C 1
ATOM 2555 O O . GLN B 2 289 ? 22.132 5.038 5.141 1.00 26.89 92 GLN B O 1
ATOM 2569 N N . PRO B 2 290 ? 22.572 4.092 3.156 1.00 27.10 93 PRO B N 1
ATOM 2570 C CA . PRO B 2 290 ? 21.849 2.899 3.532 1.00 26.50 93 PRO B CA 1
ATOM 2571 C C . PRO B 2 290 ? 22.494 2.169 4.727 1.00 28.50 93 PRO B C 1
ATOM 2572 O O . PRO B 2 290 ? 23.589 1.719 4.605 1.00 29.20 93 PRO B O 1
ATOM 2583 N N . ARG B 2 291 ? 21.773 2.035 5.838 1.00 27.01 94 ARG B N 1
ATOM 2584 C CA . ARG B 2 291 ? 22.267 1.314 7.045 1.00 27.45 94 ARG B CA 1
ATOM 2585 C C . ARG B 2 291 ? 21.279 0.291 7.608 1.00 25.90 94 ARG B C 1
ATOM 2586 O O . ARG B 2 291 ? 21.690 -0.436 8.490 1.00 33.91 94 ARG B O 1
ATOM 2607 N N . GLY B 2 292 ? 20.027 0.171 7.127 1.00 19.84 95 GLY B N 1
ATOM 2608 C CA . GLY B 2 292 ? 19.051 -0.761 7.646 1.00 20.90 95 GLY B CA 1
ATOM 2609 C C . GLY B 2 292 ? 17.671 -0.413 7.136 1.00 22.07 95 GLY B C 1
ATOM 2610 O O . GLY B 2 292 ? 17.487 0.546 6.382 1.00 21.76 95 GLY B O 1
ATOM 2614 N N . MET B 2 293 ? 16.702 -1.219 7.564 1.00 17.79 96 MET B N 1
ATOM 2615 C CA . MET B 2 293 ? 15.298 -1.026 7.203 1.00 16.27 96 MET B CA 1
ATOM 2616 C C . MET B 2 293 ? 14.737 0.064 8.108 1.00 16.99 96 MET B C 1
ATOM 2617 O O . MET B 2 293 ? 14.224 -0.201 9.200 1.00 16.65 96 MET B O 1
ATOM 2631 N N . ALA B 2 294 ? 14.854 1.311 7.654 1.00 12.84 97 ALA B N 1
ATOM 2632 C CA . ALA B 2 294 ? 14.412 2.459 8.434 1.00 15.72 97 ALA B CA 1
ATOM 2633 C C . ALA B 2 294 ? 12.898 2.579 8.374 1.00 17.40 97 ALA B C 1
ATOM 2634 O O . ALA B 2 294 ? 12.307 2.535 7.288 1.00 15.91 97 ALA B O 1
ATOM 2641 N N . VAL B 2 295 ? 12.265 2.747 9.534 1.00 11.47 98 VAL B N 1
ATOM 2642 C CA . VAL B 2 295 ? 10.813 2.805 9.602 1.00 11.41 98 VAL B CA 1
ATOM 2643 C C . VAL B 2 295 ? 10.366 3.821 10.640 1.00 13.59 98 VAL B C 1
ATOM 2644 O O . VAL B 2 295 ? 11.088 4.139 11.589 1.00 17.35 98 VAL B O 1
ATOM 2657 N N . THR B 2 296 ? 9.156 4.331 10.442 1.00 13.13 99 THR B N 1
ATOM 2658 C CA . THR B 2 296 ? 8.375 4.978 11.481 1.00 11.92 99 THR B CA 1
ATOM 2659 C C . THR B 2 296 ? 7.230 4.051 11.860 1.00 14.79 99 THR B C 1
ATOM 2660 O O . THR B 2 296 ? 6.788 3.223 11.056 1.00 15.09 99 THR B O 1
ATOM 2671 N N . ILE B 2 297 ? 6.757 4.198 13.094 1.00 12.55 100 ILE B N 1
ATOM 2672 C CA . ILE B 2 297 ? 5.614 3.455 13.615 1.00 15.48 100 ILE B CA 1
ATOM 2673 C C . ILE B 2 297 ? 4.568 4.476 14.033 1.00 15.84 100 ILE B C 1
ATOM 2674 O O . ILE B 2 297 ? 4.832 5.319 14.898 1.00 21.02 100 ILE B O 1
ATOM 2690 N N . SER B 2 298 ? 3.409 4.403 13.363 1.00 18.68 101 SER B N 1
ATOM 2691 C CA . SER B 2 298 ? 2.339 5.363 13.538 1.00 15.79 101 SER B CA 1
ATOM 2692 C C . SER B 2 298 ? 0.997 4.676 13.756 1.00 22.21 101 SER B C 1
ATOM 2693 O O . SER B 2 298 ? 0.920 3.511 13.608 1.00 20.29 101 SER B O 1
ATOM 2701 N N . VAL B 2 299 ? -0.023 5.405 14.168 1.00 25.60 102 VAL B N 1
ATOM 2702 C CA . VAL B 2 299 ? -1.345 4.776 14.407 1.00 26.26 102 VAL B CA 1
ATOM 2703 C C . VAL B 2 299 ? -2.421 5.826 14.148 1.00 24.78 102 VAL B C 1
ATOM 2704 O O . VAL B 2 299 ? -2.209 6.914 14.549 1.00 29.14 102 VAL B O 1
ATOM 2717 N N . LYS B 2 300 ? -3.525 5.445 13.490 1.00 25.35 103 LYS B N 1
ATOM 2718 C CA . LYS B 2 300 ? -4.614 6.364 13.075 1.00 27.29 103 LYS B CA 1
ATOM 2719 C C . LYS B 2 300 ? -5.815 6.268 14.030 1.00 28.56 103 LYS B C 1
ATOM 2720 O O . LYS B 2 300 ? -6.543 5.259 13.949 1.00 34.45 103 LYS B O 1
ATOM 2751 N N . GLU B 2 302 ? -8.421 9.547 16.169 1.00 29.37 105 GLU B N 1
ATOM 2752 C CA . GLU B 2 302 ? -9.024 10.819 15.696 1.00 35.36 105 GLU B CA 1
ATOM 2753 C C . GLU B 2 302 ? -7.960 11.566 14.886 1.00 34.29 105 GLU B C 1
ATOM 2754 O O . GLU B 2 302 ? -8.257 11.978 13.763 1.00 38.64 105 GLU B O 1
ATOM 2766 N N . LYS B 2 303 ? -6.731 11.621 15.406 1.00 39.41 106 LYS B N 1
ATOM 2767 C CA . LYS B 2 303 ? -5.555 12.222 14.725 1.00 42.11 106 LYS B CA 1
ATOM 2768 C C . LYS B 2 303 ? -4.466 11.141 14.636 1.00 35.30 106 LYS B C 1
ATOM 2769 O O . LYS B 2 303 ? -4.558 10.139 15.372 1.00 36.32 106 LYS B O 1
ATOM 2788 N N . ILE B 2 304 ? -3.481 11.308 13.759 1.00 32.90 107 ILE B N 1
ATOM 2789 C CA . ILE B 2 304 ? -2.422 10.288 13.583 1.00 33.09 107 ILE B CA 1
ATOM 2790 C C . ILE B 2 304 ? -1.321 10.590 14.602 1.00 29.79 107 ILE B C 1
ATOM 2791 O O . ILE B 2 304 ? -0.998 11.760 14.789 1.00 28.73 107 ILE B O 1
ATOM 2807 N N . SER B 2 305 ? -0.750 9.555 15.222 1.00 25.13 108 SER B N 1
ATOM 2808 C CA . SER B 2 305 ? 0.311 9.646 16.212 1.00 27.28 108 SER B CA 1
ATOM 2809 C C . SER B 2 305 ? 1.481 8.770 15.789 1.00 23.35 108 SER B C 1
ATOM 2810 O O . SER B 2 305 ? 1.303 7.709 15.185 1.00 26.52 108 SER B O 1
ATOM 2818 N N . THR B 2 306 ? 2.682 9.227 16.123 1.00 20.42 109 THR B N 1
ATOM 2819 C CA . THR B 2 306 ? 3.917 8.593 15.697 1.00 15.72 109 THR B CA 1
ATOM 2820 C C . THR B 2 306 ? 4.788 8.319 16.912 1.00 18.46 109 THR B C 1
ATOM 2821 O O . THR B 2 306 ? 4.886 9.149 17.823 1.00 23.29 109 THR B O 1
ATOM 2832 N N . LEU B 2 307 ? 5.404 7.144 16.932 1.00 21.64 110 LEU B N 1
ATOM 2833 C CA . LEU B 2 307 ? 6.255 6.765 18.051 1.00 15.59 110 LEU B CA 1
ATOM 2834 C C . LEU B 2 307 ? 7.577 7.514 17.985 1.00 19.22 110 LEU B C 1
ATOM 2835 O O . LEU B 2 307 ? 8.195 7.636 16.921 1.00 21.07 110 LEU B O 1
ATOM 2851 N N . SER B 2 308 ? 8.021 7.997 19.140 1.00 15.31 111 SER B N 1
ATOM 2852 C CA . SER B 2 308 ? 9.264 8.738 19.264 1.00 21.68 111 SER B CA 1
ATOM 2853 C C . SER B 2 308 ? 10.061 8.210 20.444 1.00 21.43 111 SER B C 1
ATOM 2854 O O . SER B 2 308 ? 9.499 7.664 21.399 1.00 21.74 111 SER B O 1
ATOM 2862 N N . CYS B 2 309 ? 11.379 8.388 20.374 1.00 18.04 112 CYS B N 1
ATOM 2863 C CA . CYS B 2 309 ? 12.264 8.046 21.480 1.00 23.20 112 CYS B CA 1
ATOM 2864 C C . CYS B 2 309 ? 13.024 9.272 21.971 1.00 21.70 112 CYS B C 1
ATOM 2865 O O . CYS B 2 309 ? 14.120 9.155 22.520 1.00 25.26 112 CYS B O 1
ATOM 2873 N N . GLU B 2 310 ? 12.444 10.457 21.784 1.00 28.02 113 GLU B N 1
ATOM 2874 C CA . GLU B 2 310 ? 13.085 11.691 22.217 1.00 27.50 113 GLU B CA 1
ATOM 2875 C C . GLU B 2 310 ? 13.532 11.595 23.669 1.00 28.02 113 GLU B C 1
ATOM 2876 O O . GLU B 2 310 ? 12.786 11.136 24.537 1.00 27.96 113 GLU B O 1
ATOM 2888 N N . ASN B 2 311 ? 14.761 12.039 23.925 1.00 25.68 114 ASN B N 1
ATOM 2889 C CA . ASN B 2 311 ? 15.347 12.013 25.265 1.00 32.58 114 ASN B CA 1
ATOM 2890 C C . ASN B 2 311 ? 15.315 10.611 25.864 1.00 30.44 114 ASN B C 1
ATOM 2891 O O . ASN B 2 311 ? 15.195 10.447 27.079 1.00 29.34 114 ASN B O 1
ATOM 2902 N N . LYS B 2 312 ? 15.424 9.596 25.011 1.00 29.78 115 LYS B N 1
ATOM 2903 C CA . LYS B 2 312 ? 15.498 8.195 25.410 1.00 25.87 115 LYS B CA 1
ATOM 2904 C C . LYS B 2 312 ? 14.240 7.709 26.121 1.00 27.08 115 LYS B C 1
ATOM 2905 O O . LYS B 2 312 ? 14.270 6.675 26.793 1.00 28.80 115 LYS B O 1
ATOM 2924 N N . ILE B 2 313 ? 13.121 8.416 25.996 1.00 26.25 116 ILE B N 1
ATOM 2925 C CA . ILE B 2 313 ? 11.846 7.951 26.526 1.00 30.97 116 ILE B CA 1
ATOM 2926 C C . ILE B 2 313 ? 10.885 7.730 25.370 1.00 27.99 116 ILE B C 1
ATOM 2927 O O . ILE B 2 313 ? 10.790 8.557 24.454 1.00 27.38 116 ILE B O 1
ATOM 2943 N N . ILE B 2 314 ? 10.158 6.617 25.425 1.00 24.33 117 ILE B N 1
ATOM 2944 C CA . ILE B 2 314 ? 9.266 6.213 24.346 1.00 23.06 117 ILE B CA 1
ATOM 2945 C C . ILE B 2 314 ? 7.907 6.860 24.572 1.00 26.96 117 ILE B C 1
ATOM 2946 O O . ILE B 2 314 ? 7.249 6.610 25.587 1.00 27.23 117 ILE B O 1
ATOM 2962 N N . SER B 2 315 ? 7.482 7.689 23.623 1.00 25.16 118 SER B N 1
ATOM 2963 C CA . SER B 2 315 ? 6.187 8.348 23.683 1.00 23.26 118 SER B CA 1
ATOM 2964 C C . SER B 2 315 ? 5.566 8.340 22.295 1.00 19.67 118 SER B C 1
ATOM 2965 O O . SER B 2 315 ? 6.204 7.971 21.309 1.00 19.44 118 SER B O 1
ATOM 2973 N N . PHE B 2 316 ? 4.322 8.784 22.214 1.00 30.43 119 PHE B N 1
ATOM 2974 C CA . PHE B 2 316 ? 3.606 8.999 20.941 1.00 26.01 119 PHE B CA 1
ATOM 2975 C C . PHE B 2 316 ? 3.407 10.501 20.774 1.00 30.90 119 PHE B C 1
ATOM 2976 O O . PHE B 2 316 ? 2.860 11.080 21.713 1.00 33.30 119 PHE B O 1
ATOM 2993 N N . LYS B 2 317 ? 3.840 11.090 19.661 1.00 32.73 120 LYS B N 1
ATOM 2994 C CA . LYS B 2 317 ? 3.672 12.522 19.354 1.00 37.71 120 LYS B CA 1
ATOM 2995 C C . LYS B 2 317 ? 2.505 12.619 18.376 1.00 32.88 120 LYS B C 1
ATOM 2996 O O . LYS B 2 317 ? 2.410 11.760 17.490 1.00 26.94 120 LYS B O 1
ATOM 3015 N N . GLU B 2 318 ? 1.648 13.627 18.511 1.00 34.88 121 GLU B N 1
ATOM 3016 C CA . GLU B 2 318 ? 0.518 13.783 17.576 1.00 34.96 121 GLU B CA 1
ATOM 3017 C C . GLU B 2 318 ? 1.123 14.408 16.318 1.00 33.25 121 GLU B C 1
ATOM 3018 O O . GLU B 2 318 ? 1.343 15.612 16.331 1.00 33.49 121 GLU B O 1
ATOM 3030 N N . MET B 2 319 ? 1.441 13.603 15.303 1.00 27.08 122 MET B N 1
ATOM 3031 C CA . MET B 2 319 ? 2.046 14.074 14.042 1.00 28.18 122 MET B CA 1
ATOM 3032 C C . MET B 2 319 ? 2.021 12.942 13.023 1.00 34.65 122 MET B C 1
ATOM 3033 O O . MET B 2 319 ? 2.053 11.779 13.435 1.00 29.47 122 MET B O 1
ATOM 3047 N N . ASN B 2 320 ? 1.952 13.282 11.744 1.00 33.39 123 ASN B N 1
ATOM 3048 C CA . ASN B 2 320 ? 2.014 12.302 10.661 1.00 33.65 123 ASN B CA 1
ATOM 3049 C C . ASN B 2 320 ? 3.468 12.055 10.269 1.00 38.04 123 ASN B C 1
ATOM 3050 O O . ASN B 2 320 ? 4.262 12.996 10.217 1.00 45.71 123 ASN B O 1
ATOM 3061 N N . PRO B 2 321 ? 3.865 10.816 9.994 1.00 27.15 124 PRO B N 1
ATOM 3062 C CA . PRO B 2 321 ? 5.238 10.566 9.526 1.00 28.72 124 PRO B CA 1
ATOM 3063 C C . PRO B 2 321 ? 5.516 11.340 8.250 1.00 27.12 124 PRO B C 1
ATOM 3064 O O . PRO B 2 321 ? 4.739 11.258 7.288 1.00 25.16 124 PRO B O 1
ATOM 3075 N N . PRO B 2 322 ? 6.612 12.096 8.195 1.00 30.23 125 PRO B N 1
ATOM 3076 C CA . PRO B 2 322 ? 6.824 12.998 7.058 1.00 28.46 125 PRO B CA 1
ATOM 3077 C C . PRO B 2 322 ? 7.372 12.296 5.823 1.00 25.55 125 PRO B C 1
ATOM 3078 O O . PRO B 2 322 ? 8.049 11.268 5.901 1.00 29.32 125 PRO B O 1
ATOM 3089 N N . ASP B 2 323 ? 7.061 12.880 4.660 1.00 29.03 126 ASP B N 1
ATOM 3090 C CA . ASP B 2 323 ? 7.545 12.328 3.398 1.00 24.09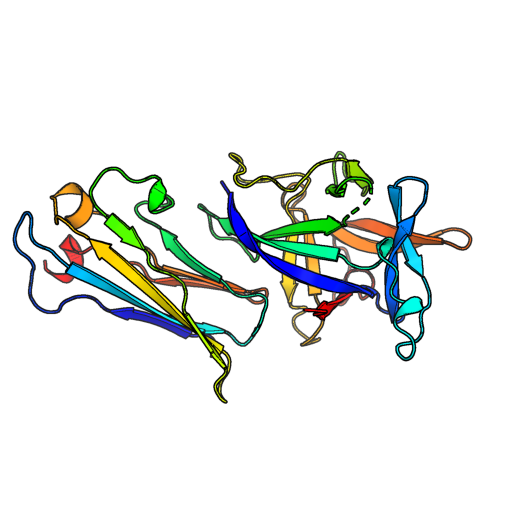 126 ASP B CA 1
ATOM 3091 C C . ASP B 2 323 ? 9.067 12.349 3.317 1.00 24.43 126 ASP B C 1
ATOM 3092 O O . ASP B 2 323 ? 9.664 11.474 2.688 1.00 35.17 126 ASP B O 1
ATOM 3101 N N . ASN B 2 324 ? 9.705 13.347 3.932 1.00 29.32 127 ASN B N 1
ATOM 3102 C CA . ASN B 2 324 ? 11.152 13.507 3.880 1.00 31.57 127 ASN B CA 1
ATOM 3103 C C . ASN B 2 324 ? 11.675 13.855 5.266 1.00 32.14 127 ASN B C 1
ATOM 3104 O O . ASN B 2 324 ? 10.988 14.503 6.060 1.00 30.38 127 ASN B O 1
ATOM 3115 N N . ILE B 2 325 ? 12.901 13.415 5.551 1.00 27.53 128 ILE B N 1
ATOM 3116 C CA . ILE B 2 325 ? 13.597 13.740 6.791 1.00 28.60 128 ILE B CA 1
ATOM 3117 C C . ILE B 2 325 ? 15.035 14.081 6.416 1.00 30.29 128 ILE B C 1
ATOM 3118 O O . ILE B 2 325 ? 15.761 13.222 5.904 1.00 26.15 128 ILE B O 1
ATOM 3134 N N . LYS B 2 326 ? 15.445 15.325 6.668 1.00 38.60 129 LYS B N 1
ATOM 3135 C CA . LYS B 2 326 ? 16.694 15.840 6.120 1.00 44.62 129 LYS B CA 1
ATOM 3136 C C . LYS B 2 326 ? 17.934 15.359 6.869 1.00 44.33 129 LYS B C 1
ATOM 3137 O O . LYS B 2 326 ? 19.049 15.575 6.386 1.00 52.55 129 LYS B O 1
ATOM 3156 N N . ASP B 2 327 ? 17.770 14.701 8.005 1.00 40.83 130 ASP B N 1
ATOM 3157 C CA . ASP B 2 327 ? 18.882 14.265 8.834 1.00 48.93 130 ASP B CA 1
ATOM 3158 C C . ASP B 2 327 ? 19.288 12.832 8.490 1.00 41.08 130 ASP B C 1
ATOM 3159 O O . ASP B 2 327 ? 18.595 12.121 7.762 1.00 42.15 130 ASP B O 1
ATOM 3168 N N . THR B 2 328 ? 20.417 12.394 9.048 1.00 32.80 131 THR B N 1
ATOM 3169 C CA . THR B 2 328 ? 20.783 10.982 8.993 1.00 23.18 131 THR B CA 1
ATOM 3170 C C . THR B 2 328 ? 20.226 10.183 10.167 1.00 30.64 131 THR B C 1
ATOM 3171 O O . THR B 2 328 ? 20.316 8.953 10.159 1.00 22.73 131 THR B O 1
ATOM 3182 N N . LYS B 2 329 ? 19.682 10.848 11.182 1.00 27.45 132 LYS B N 1
ATOM 3183 C CA . LYS B 2 329 ? 19.108 10.195 12.344 1.00 29.31 132 LYS B CA 1
ATOM 3184 C C . LYS B 2 329 ? 17.851 10.954 12.726 1.00 30.62 132 LYS B C 1
ATOM 3185 O O . LYS B 2 329 ? 17.709 12.136 12.404 1.00 27.41 132 LYS B O 1
ATOM 3204 N N . SER B 2 330 ? 16.936 10.271 13.410 1.00 20.83 133 SER B N 1
ATOM 3205 C CA . SER B 2 330 ? 15.705 10.921 13.838 1.00 21.75 133 SER B CA 1
ATOM 3206 C C . SER B 2 330 ? 15.096 10.173 15.013 1.00 22.39 133 SER B C 1
ATOM 3207 O O . SER B 2 330 ? 15.139 8.940 15.069 1.00 23.42 133 SER B O 1
ATOM 3215 N N . ASP B 2 331 ? 14.498 10.934 15.932 1.00 25.81 134 ASP B N 1
ATOM 3216 C CA . ASP B 2 331 ? 13.844 10.351 17.092 1.00 23.69 134 ASP B CA 1
ATOM 3217 C C . ASP B 2 331 ? 12.615 9.527 16.728 1.00 17.31 134 ASP B C 1
ATOM 3218 O O . ASP B 2 331 ? 12.084 8.829 17.599 1.00 19.25 134 ASP B O 1
ATOM 3227 N N . ILE B 2 332 ? 12.139 9.592 15.481 1.00 19.71 135 ILE B N 1
ATOM 3228 C CA . ILE B 2 332 ? 11.013 8.770 15.039 1.00 15.58 135 ILE B CA 1
ATOM 3229 C C . ILE B 2 332 ? 11.434 7.681 14.067 1.00 15.00 135 ILE B C 1
ATOM 3230 O O . ILE B 2 332 ? 10.581 6.890 13.629 1.00 15.98 135 ILE B O 1
ATOM 3246 N N . ILE B 2 333 ? 12.710 7.601 13.717 1.00 22.15 136 ILE B N 1
ATOM 3247 C CA . ILE B 2 333 ? 13.190 6.601 12.768 1.00 19.32 136 ILE B CA 1
ATOM 3248 C C . ILE B 2 333 ? 13.884 5.503 13.552 1.00 13.36 136 ILE B C 1
ATOM 3249 O O . ILE B 2 333 ? 14.842 5.762 14.288 1.00 16.38 136 ILE B O 1
ATOM 3265 N N . PHE B 2 334 ? 13.391 4.281 13.401 1.00 13.67 137 PHE B N 1
ATOM 3266 C CA . PHE B 2 334 ? 14.007 3.098 13.970 1.00 14.13 137 PHE B CA 1
ATOM 3267 C C . PHE B 2 334 ? 14.437 2.198 12.831 1.00 14.18 137 PHE B C 1
ATOM 3268 O O . PHE B 2 334 ? 13.820 2.202 11.763 1.00 18.51 137 PHE B O 1
ATOM 3285 N N . PHE B 2 335 ? 15.501 1.427 13.060 1.00 11.81 138 PHE B N 1
ATOM 3286 C CA . PHE B 2 335 ? 15.921 0.378 12.137 1.00 15.81 138 PHE B CA 1
ATOM 3287 C C . PHE B 2 335 ? 15.296 -0.941 12.580 1.00 14.75 138 PHE B C 1
ATOM 3288 O O . PHE B 2 335 ? 15.531 -1.401 13.707 1.00 16.00 138 PHE B O 1
ATOM 3305 N N . GLN B 2 336 ? 14.471 -1.520 11.709 1.00 18.72 139 GLN B N 1
ATOM 3306 C CA . GLN B 2 336 ? 13.793 -2.785 11.982 1.00 19.58 139 GLN B CA 1
ATOM 3307 C C . GLN B 2 336 ? 14.713 -3.916 11.561 1.00 19.71 139 GLN B C 1
ATOM 3308 O O . GLN B 2 336 ? 15.031 -4.060 10.375 1.00 22.81 139 GLN B O 1
ATOM 3322 N N . ARG B 2 337 ? 15.141 -4.725 12.525 1.00 15.82 140 ARG B N 1
ATOM 3323 C CA . ARG B 2 337 ? 16.143 -5.747 12.282 1.00 16.71 140 ARG B CA 1
ATOM 3324 C C . ARG B 2 337 ? 15.621 -7.136 12.608 1.00 20.87 140 ARG B C 1
ATOM 3325 O O . ARG B 2 337 ? 14.992 -7.341 13.649 1.00 19.76 140 ARG B O 1
ATOM 3346 N N . SER B 2 338 ? 15.939 -8.089 11.725 1.00 17.58 141 SER B N 1
ATOM 3347 C CA . SER B 2 338 ? 15.661 -9.505 11.932 1.00 25.03 141 SER B CA 1
ATOM 3348 C C . SER B 2 338 ? 16.444 -10.027 13.138 1.00 22.30 141 SER B C 1
ATOM 3349 O O . SER B 2 338 ? 17.600 -9.659 13.340 1.00 21.80 141 SER B O 1
ATOM 3357 N N . VAL B 2 339 ? 15.795 -10.827 13.979 1.00 30.35 142 VAL B N 1
ATOM 3358 C CA . VAL B 2 339 ? 16.495 -11.486 15.086 1.00 32.01 142 VAL B CA 1
ATOM 3359 C C . VAL B 2 339 ? 17.225 -12.692 14.508 1.00 40.49 142 VAL B C 1
ATOM 3360 O O . VAL B 2 339 ? 16.579 -13.598 13.953 1.00 40.17 142 VAL B O 1
ATOM 3373 N N . PRO B 2 340 ? 18.549 -12.778 14.666 1.00 65.04 143 PRO B N 1
ATOM 3374 C CA . PRO B 2 340 ? 19.333 -13.691 13.807 1.00 67.97 143 PRO B CA 1
ATOM 3375 C C . PRO B 2 340 ? 18.977 -15.160 13.952 1.00 65.36 143 PRO B C 1
ATOM 3376 O O . PRO B 2 340 ? 18.990 -15.887 12.948 1.00 70.33 143 PRO B O 1
ATOM 3387 N N . GLY B 2 341 ? 18.678 -15.613 15.161 1.00 43.06 144 GLY B N 1
ATOM 3388 C CA . GLY B 2 341 ? 18.368 -17.030 15.412 1.00 44.89 144 GLY B CA 1
ATOM 3389 C C . GLY B 2 341 ? 16.896 -17.316 15.652 1.00 39.96 144 GLY B C 1
ATOM 3390 O O . GLY B 2 341 ? 16.590 -18.401 16.144 1.00 38.91 144 GLY B O 1
ATOM 3394 N N . HIS B 2 342 ? 16.030 -16.329 15.434 1.00 42.31 145 HIS B N 1
ATOM 3395 C CA . HIS B 2 342 ? 14.554 -16.425 15.568 1.00 51.42 145 HIS B CA 1
ATOM 3396 C C . HIS B 2 342 ? 13.989 -15.794 14.298 1.00 55.41 145 HIS B C 1
ATOM 3397 O O . HIS B 2 342 ? 13.649 -14.641 14.382 1.00 51.84 145 HIS B O 1
ATOM 3411 N N . ASP B 2 343 ? 13.704 -16.582 13.258 1.00 71.51 146 ASP B N 1
ATOM 3412 C CA . ASP B 2 343 ? 13.454 -16.139 11.857 1.00 77.32 146 ASP B CA 1
ATOM 3413 C C . ASP B 2 343 ? 12.295 -15.153 11.677 1.00 70.33 146 ASP B C 1
ATOM 3414 O O . ASP B 2 343 ? 12.364 -14.373 10.698 1.00 71.24 146 ASP B O 1
ATOM 3423 N N . ASN B 2 344 ? 11.236 -15.220 12.481 1.00 51.29 147 ASN B N 1
ATOM 3424 C CA . ASN B 2 344 ? 10.036 -14.373 12.276 1.00 44.98 147 ASN B CA 1
ATOM 3425 C C . ASN B 2 344 ? 9.912 -13.300 13.349 1.00 39.16 147 ASN B C 1
ATOM 3426 O O . ASN B 2 344 ? 8.788 -12.963 13.656 1.00 39.53 147 ASN B O 1
ATOM 3437 N N . LYS B 2 345 ? 11.005 -12.926 13.990 1.00 25.25 148 LYS B N 1
ATOM 3438 C CA . LYS B 2 345 ? 10.968 -11.933 15.078 1.00 22.36 148 LYS B CA 1
ATOM 3439 C C . LYS B 2 345 ? 11.779 -10.713 14.643 1.00 20.49 148 LYS B C 1
ATOM 3440 O O . LYS B 2 345 ? 12.675 -10.845 13.847 1.00 20.33 148 LYS B O 1
ATOM 3459 N N . MET B 2 346 ? 11.452 -9.531 15.180 1.00 16.26 149 MET B N 1
ATOM 3460 C CA . MET B 2 346 ? 12.083 -8.263 14.837 1.00 16.48 149 MET B CA 1
ATOM 3461 C C . MET B 2 346 ? 12.512 -7.512 16.086 1.00 17.11 149 MET B C 1
ATOM 3462 O O . MET B 2 346 ? 11.885 -7.623 17.140 1.00 15.11 149 MET B O 1
ATOM 3476 N N . GLN B 2 347 ? 13.593 -6.749 15.956 1.00 15.19 150 GLN B N 1
ATOM 3477 C CA . GLN B 2 347 ? 14.012 -5.779 16.961 1.00 16.57 150 GLN B CA 1
ATOM 3478 C C . GLN B 2 347 ? 14.020 -4.414 16.294 1.00 15.57 150 GLN B C 1
ATOM 3479 O O . GLN B 2 347 ? 14.222 -4.318 15.081 1.00 17.75 150 GLN B O 1
ATOM 3493 N N . PHE B 2 348 ? 13.794 -3.360 17.082 1.00 16.02 151 PHE B N 1
ATOM 3494 C CA . PHE B 2 348 ? 13.748 -1.989 16.574 1.00 10.30 151 PHE B CA 1
ATOM 3495 C C . PHE B 2 348 ? 14.831 -1.170 17.269 1.00 14.06 151 PHE B C 1
ATOM 3496 O O . PHE B 2 348 ? 14.739 -0.905 18.473 1.00 15.26 151 PHE B O 1
ATOM 3513 N N . GLU B 2 349 ? 15.836 -0.748 16.501 1.00 12.67 152 GLU B N 1
ATOM 3514 C CA . GLU B 2 349 ? 16.964 0.017 17.025 1.00 17.70 152 GLU B CA 1
ATOM 3515 C C . GLU B 2 349 ? 16.754 1.499 16.758 1.00 15.59 152 GLU B C 1
ATOM 3516 O O . GLU B 2 349 ? 16.429 1.895 15.631 1.00 16.91 152 GLU B O 1
ATOM 3528 N N . SER B 2 350 ? 16.943 2.313 17.789 1.00 16.65 153 SER B N 1
ATOM 3529 C CA . SER B 2 350 ? 16.864 3.752 17.607 1.00 16.18 153 SER B CA 1
ATOM 3530 C C . SER B 2 350 ? 17.954 4.188 16.645 1.00 19.29 153 SER B C 1
ATOM 3531 O O . SER B 2 350 ? 19.102 3.759 16.769 1.00 17.39 153 SER B O 1
ATOM 3539 N N . SER B 2 351 ? 17.635 5.096 15.705 1.00 18.67 154 SER B N 1
ATOM 3540 C CA . SER B 2 351 ? 18.626 5.704 14.782 1.00 22.86 154 SER B CA 1
ATOM 3541 C C . SER B 2 351 ? 19.358 6.822 15.540 1.00 19.08 154 SER B C 1
ATOM 3542 O O . SER B 2 351 ? 20.510 7.081 15.255 1.00 20.93 154 SER B O 1
ATOM 3550 N N . SER B 2 352 ? 18.650 7.489 16.447 1.00 19.62 155 SER B N 1
ATOM 3551 C CA . SER B 2 352 ? 19.157 8.572 17.330 1.00 22.45 155 SER B CA 1
ATOM 3552 C C . SER B 2 352 ? 20.177 8.075 18.355 1.00 32.53 155 SER B C 1
ATOM 3553 O O . SER B 2 352 ? 21.164 8.754 18.580 1.00 23.91 155 SER B O 1
ATOM 3561 N N . TYR B 2 353 ? 19.931 6.902 18.918 1.00 24.35 156 TYR B N 1
ATOM 3562 C CA . TYR B 2 353 ? 20.704 6.311 20.029 1.00 20.17 156 TYR B CA 1
ATOM 3563 C C . TYR B 2 353 ? 21.099 4.949 19.461 1.00 22.44 156 TYR B C 1
ATOM 3564 O O . TYR B 2 353 ? 20.304 4.018 19.537 1.00 22.19 156 TYR B O 1
ATOM 3582 N N . GLU B 2 354 ? 22.310 4.855 18.914 1.00 27.37 157 GLU B N 1
ATOM 3583 C CA . GLU B 2 354 ? 22.825 3.621 18.288 1.00 31.99 157 GLU B CA 1
ATOM 3584 C C . GLU B 2 354 ? 23.052 2.635 19.442 1.00 24.38 157 GLU B C 1
ATOM 3585 O O . GLU B 2 354 ? 23.567 3.037 20.480 1.00 23.86 157 GLU B O 1
ATOM 3597 N N . GLY B 2 355 ? 22.583 1.395 19.321 1.00 21.02 158 GLY B N 1
ATOM 3598 C CA . GLY B 2 355 ? 22.722 0.378 20.367 1.00 26.07 158 GLY B CA 1
ATOM 3599 C C . GLY B 2 355 ? 21.561 0.376 21.346 1.00 22.38 158 GLY B C 1
ATOM 3600 O O . GLY B 2 355 ? 21.613 -0.443 22.257 1.00 22.74 158 GLY B O 1
ATOM 3604 N N . TYR B 2 356 ? 20.583 1.283 21.214 1.00 19.42 159 TYR B N 1
ATOM 3605 C CA . TYR B 2 356 ? 19.405 1.274 22.065 1.00 16.32 159 TYR B CA 1
ATOM 3606 C C . TYR B 2 356 ? 18.244 0.692 21.270 1.00 19.09 159 TYR B C 1
ATOM 3607 O O . TYR B 2 356 ? 18.102 0.973 20.075 1.00 20.53 159 TYR B O 1
ATOM 3625 N N . PHE B 2 357 ? 17.417 -0.110 21.931 1.00 13.98 160 PHE B N 1
ATOM 3626 C CA . PHE B 2 357 ? 16.345 -0.851 21.278 1.00 12.42 160 PHE B CA 1
ATOM 3627 C C . PHE B 2 357 ? 15.029 -0.687 22.030 1.00 16.71 160 PHE B C 1
ATOM 3628 O O . PHE B 2 357 ? 15.005 -0.519 23.252 1.00 16.73 160 PHE B O 1
ATOM 3645 N N . LEU B 2 358 ? 13.926 -0.752 21.278 1.00 16.77 161 LEU B N 1
ATOM 3646 C CA . LEU B 2 358 ? 12.612 -0.878 21.893 1.00 13.26 161 LEU B CA 1
ATOM 3647 C C . LEU B 2 358 ? 12.553 -2.179 22.685 1.00 14.98 161 LEU B C 1
ATOM 3648 O O . LEU B 2 358 ? 13.089 -3.210 22.261 1.00 18.44 161 LEU B O 1
ATOM 3664 N N . ALA B 2 359 ? 11.917 -2.129 23.855 1.00 15.60 162 ALA B N 1
ATOM 3665 C CA . ALA B 2 359 ? 11.853 -3.298 24.716 1.00 15.11 162 ALA B CA 1
ATOM 3666 C C . ALA B 2 359 ? 10.563 -3.266 25.527 1.00 18.67 162 ALA B C 1
ATOM 3667 O O . ALA B 2 359 ? 9.939 -2.216 25.712 1.00 17.44 162 ALA B O 1
ATOM 3674 N N . CYS B 2 360 ? 10.161 -4.443 25.998 1.00 21.42 163 CYS B N 1
ATOM 3675 C CA . CYS B 2 360 ? 8.984 -4.593 26.839 1.00 19.58 163 CYS B CA 1
ATOM 3676 C C . CYS B 2 360 ? 9.454 -4.854 28.262 1.00 23.94 163 CYS B C 1
ATOM 3677 O O . CYS B 2 360 ? 10.291 -5.736 28.488 1.00 20.80 163 CYS B O 1
ATOM 3685 N N . GLU B 2 361 ? 8.942 -4.062 29.208 1.00 16.14 164 GLU B N 1
ATOM 3686 C CA . GLU B 2 361 ? 9.263 -4.213 30.620 1.00 23.51 164 GLU B CA 1
ATOM 3687 C C . GLU B 2 361 ? 7.990 -4.063 31.442 1.00 20.34 164 GLU B C 1
ATOM 3688 O O . GLU B 2 361 ? 7.171 -3.175 31.183 1.00 24.44 164 GLU B O 1
ATOM 3700 N N . LYS B 2 362 ? 7.836 -4.927 32.440 1.00 21.26 165 LYS B N 1
ATOM 3701 C CA . LYS B 2 362 ? 6.690 -4.855 33.333 1.00 25.62 165 LYS B CA 1
ATOM 3702 C C . LYS B 2 362 ? 6.968 -3.875 34.468 1.00 25.90 165 LYS B C 1
ATOM 3703 O O . LYS B 2 362 ? 8.055 -3.866 35.053 1.00 28.07 165 LYS B O 1
ATOM 3722 N N . GLU B 2 363 ? 5.947 -3.096 34.878 1.00 24.65 166 GLU B N 1
ATOM 3723 C CA . GLU B 2 363 ? 5.970 -2.161 36.027 1.00 31.23 166 GLU B CA 1
ATOM 3724 C C . GLU B 2 363 ? 4.555 -2.178 36.617 1.00 28.47 166 GLU B C 1
ATOM 3725 O O . GLU B 2 363 ? 3.636 -1.886 35.848 1.00 25.46 166 GLU B O 1
ATOM 3737 N N . ARG B 2 364 ? 4.354 -2.491 37.903 1.00 27.43 167 ARG B N 1
ATOM 3738 C CA . ARG B 2 364 ? 2.988 -2.570 38.503 1.00 27.62 167 ARG B CA 1
ATOM 3739 C C . ARG B 2 364 ? 2.195 -3.600 37.687 1.00 29.09 167 ARG B C 1
ATOM 3740 O O . ARG B 2 364 ? 2.723 -4.718 37.524 1.00 29.01 167 ARG B O 1
ATOM 3761 N N . ASP B 2 365 ? 0.992 -3.274 37.186 1.00 27.81 168 ASP B N 1
ATOM 3762 C CA . ASP B 2 365 ? 0.202 -4.158 36.292 1.00 27.08 168 ASP B CA 1
ATOM 3763 C C . ASP B 2 365 ? 0.384 -3.782 34.814 1.00 24.58 168 ASP B C 1
ATOM 3764 O O . ASP B 2 365 ? -0.421 -4.255 34.006 1.00 32.15 168 ASP B O 1
ATOM 3773 N N . LEU B 2 366 ? 1.404 -2.990 34.465 1.00 23.08 169 LEU B N 1
ATOM 3774 C CA . LEU B 2 366 ? 1.617 -2.531 33.103 1.00 22.06 169 LEU B CA 1
ATOM 3775 C C . LEU B 2 366 ? 2.695 -3.364 32.421 1.00 25.20 169 LEU B C 1
ATOM 3776 O O . LEU B 2 366 ? 3.627 -3.853 33.062 1.00 25.76 169 LEU B O 1
ATOM 3792 N N . PHE B 2 367 ? 2.569 -3.501 31.106 1.00 18.84 170 PHE B N 1
ATOM 3793 C CA . PHE B 2 367 ? 3.612 -4.067 30.253 1.00 21.10 170 PHE B CA 1
ATOM 3794 C C . PHE B 2 367 ? 3.982 -2.925 29.308 1.00 24.22 170 PHE B C 1
ATOM 3795 O O . PHE B 2 367 ? 3.226 -2.625 28.378 1.00 15.98 170 PHE B O 1
ATOM 3812 N N . LYS B 2 368 ? 5.100 -2.260 29.582 1.00 19.17 171 LYS B N 1
ATOM 3813 C CA . LYS B 2 368 ? 5.464 -1.007 28.933 1.00 17.17 171 LYS B CA 1
ATOM 3814 C C . LYS B 2 368 ? 6.422 -1.237 27.770 1.00 23.73 171 LYS B C 1
ATOM 3815 O O . LYS B 2 368 ? 7.271 -2.125 27.817 1.00 20.49 171 LYS B O 1
ATOM 3834 N N . LEU B 2 369 ? 6.310 -0.392 26.748 1.00 17.15 172 LEU B N 1
ATOM 3835 C CA . LEU B 2 369 ? 7.336 -0.283 25.716 1.00 18.70 172 LEU B CA 1
ATOM 3836 C C . LEU B 2 369 ? 8.321 0.789 26.162 1.00 18.81 172 LEU B C 1
ATOM 3837 O O . LEU B 2 369 ? 7.921 1.933 26.403 1.00 19.33 172 LEU B O 1
ATOM 3853 N N . ILE B 2 370 ? 9.596 0.422 26.308 1.00 19.04 173 ILE B N 1
ATOM 3854 C CA . ILE B 2 370 ? 10.634 1.359 26.720 1.00 21.87 173 ILE B CA 1
ATOM 3855 C C . ILE B 2 370 ? 11.789 1.291 25.722 1.00 19.10 173 ILE B C 1
ATOM 3856 O O . ILE B 2 370 ? 11.755 0.525 24.757 1.00 20.90 173 ILE B O 1
ATOM 3872 N N . LEU B 2 371 ? 12.822 2.097 25.978 1.00 15.98 174 LEU B N 1
ATOM 3873 C CA . LEU B 2 371 ? 14.082 2.078 25.239 1.00 18.86 174 LEU B CA 1
ATOM 3874 C C . LEU B 2 371 ? 15.181 1.562 26.157 1.00 20.32 174 LEU B C 1
ATOM 3875 O O . LEU B 2 371 ? 15.348 2.061 27.275 1.00 21.93 174 LEU B O 1
ATOM 3891 N N . LYS B 2 372 ? 15.924 0.566 25.691 1.00 16.11 175 LYS B N 1
ATOM 3892 C CA . LYS B 2 372 ? 16.919 -0.114 26.505 1.00 22.13 175 LYS B CA 1
ATOM 3893 C C . LYS B 2 372 ? 18.210 -0.241 25.716 1.00 23.75 175 LYS B C 1
ATOM 3894 O O . LYS B 2 372 ? 18.187 -0.628 24.546 1.00 18.05 175 LYS B O 1
ATOM 3913 N N . LYS B 2 373 ? 19.335 0.056 26.357 1.00 21.50 176 LYS B N 1
ATOM 3914 C CA . LYS B 2 373 ? 20.610 -0.244 25.730 1.00 26.97 176 LYS B CA 1
ATOM 3915 C C . LYS B 2 373 ? 20.835 -1.753 25.733 1.00 20.89 176 LYS B C 1
ATOM 3916 O O . LYS B 2 373 ? 20.625 -2.423 26.747 1.00 24.64 176 LYS B O 1
ATOM 3935 N N . GLU B 2 374 ? 21.258 -2.287 24.595 1.00 21.12 177 GLU B N 1
ATOM 3936 C CA . GLU B 2 374 ? 21.518 -3.717 24.504 1.00 24.18 177 GLU B CA 1
ATOM 3937 C C . GLU B 2 374 ? 22.612 -4.192 25.450 1.00 28.87 177 GLU B C 1
ATOM 3938 O O . GLU B 2 374 ? 23.755 -3.739 25.367 1.00 37.99 177 GLU B O 1
ATOM 3950 N N . ASP B 2 375 ? 22.259 -5.110 26.359 1.00 32.55 178 ASP B N 1
ATOM 3951 C CA . ASP B 2 375 ? 23.195 -5.559 27.381 1.00 37.60 178 ASP B CA 1
ATOM 3952 C C . ASP B 2 375 ? 23.263 -7.069 27.574 1.00 37.14 178 ASP B C 1
ATOM 3953 O O . ASP B 2 375 ? 23.851 -7.528 28.562 1.00 39.24 178 ASP B O 1
ATOM 3962 N N . GLU B 2 376 ? 22.703 -7.854 26.658 1.00 37.04 179 GLU B N 1
ATOM 3963 C CA . GLU B 2 376 ? 22.518 -9.284 26.885 1.00 34.93 179 GLU B CA 1
ATOM 3964 C C . GLU B 2 376 ? 22.250 -9.954 25.548 1.00 30.50 179 GLU B C 1
ATOM 3965 O O . GLU B 2 376 ? 21.321 -9.556 24.834 1.00 31.79 179 GLU B O 1
ATOM 3977 N N . LEU B 2 377 ? 23.046 -10.961 25.208 1.00 26.98 180 LEU B N 1
ATOM 3978 C CA . LEU B 2 377 ? 22.832 -11.678 23.956 1.00 26.82 180 LEU B CA 1
ATOM 3979 C C . LEU B 2 377 ? 21.594 -12.571 24.045 1.00 26.77 180 LEU B C 1
ATOM 3980 O O . LEU B 2 377 ? 21.404 -13.302 25.019 1.00 29.18 180 LEU B O 1
ATOM 3996 N N . GLY B 2 378 ? 20.752 -12.514 23.017 1.00 30.57 181 GLY B N 1
ATOM 3997 C CA . GLY B 2 378 ? 19.535 -13.300 23.024 1.00 32.30 181 GLY B CA 1
ATOM 3998 C C . GLY B 2 378 ? 18.468 -12.738 23.930 1.00 30.26 181 GLY B C 1
ATOM 3999 O O . GLY B 2 378 ? 17.595 -13.477 24.390 1.00 30.33 181 GLY B O 1
ATOM 4003 N N . ASP B 2 379 ? 18.520 -11.442 24.207 1.00 29.69 182 ASP B N 1
ATOM 4004 C CA . ASP B 2 379 ? 17.539 -10.797 25.065 1.00 24.57 182 ASP B CA 1
ATOM 4005 C C . ASP B 2 379 ? 16.174 -10.829 24.388 1.00 27.36 182 ASP B C 1
ATOM 4006 O O . ASP B 2 379 ? 15.974 -10.208 23.341 1.00 23.13 182 ASP B O 1
ATOM 4015 N N . ARG B 2 380 ? 15.231 -11.551 24.989 1.00 24.57 183 ARG B N 1
ATOM 4016 C CA . ARG B 2 380 ? 13.902 -11.682 24.416 1.00 28.71 183 ARG B CA 1
ATOM 4017 C C . ARG B 2 380 ? 13.019 -10.469 24.677 1.00 24.20 183 ARG B C 1
ATOM 4018 O O . ARG B 2 380 ? 11.973 -10.335 24.029 1.00 26.60 183 ARG B O 1
ATOM 4039 N N . SER B 2 381 ? 13.423 -9.573 25.577 1.00 18.17 184 SER B N 1
ATOM 4040 C CA . SER B 2 381 ? 12.602 -8.403 25.871 1.00 17.43 184 SER B CA 1
ATOM 4041 C C . SER B 2 381 ? 12.607 -7.394 24.729 1.00 19.08 184 SER B C 1
ATOM 4042 O O . SER B 2 381 ? 11.716 -6.538 24.680 1.00 16.68 184 SER B O 1
ATOM 4050 N N . ILE B 2 382 ? 13.575 -7.468 23.816 1.00 16.64 185 ILE B N 1
ATOM 4051 C CA . ILE B 2 382 ? 13.646 -6.542 22.694 1.00 18.00 185 ILE B CA 1
ATOM 4052 C C . ILE B 2 382 ? 13.214 -7.197 21.390 1.00 17.57 185 ILE B C 1
ATOM 4053 O O . ILE B 2 382 ? 13.445 -6.636 20.315 1.00 23.30 185 ILE B O 1
ATOM 4069 N N . MET B 2 383 ? 12.607 -8.376 21.460 1.00 16.90 186 MET B N 1
ATOM 4070 C CA . MET B 2 383 ? 12.160 -9.107 20.288 1.00 20.20 186 MET B CA 1
ATOM 4071 C C . MET B 2 383 ? 10.652 -8.996 20.160 1.00 21.74 186 MET B C 1
ATOM 4072 O O . MET B 2 383 ? 9.926 -9.063 21.160 1.00 18.67 186 MET B O 1
ATOM 4086 N N . PHE B 2 384 ? 10.189 -8.841 18.925 1.00 16.27 187 PHE B N 1
ATOM 4087 C CA . PHE B 2 384 ? 8.774 -8.668 18.631 1.00 19.83 187 PHE B CA 1
ATOM 4088 C C . PHE B 2 384 ? 8.392 -9.443 17.385 1.00 22.91 187 PHE B C 1
ATOM 4089 O O . PHE B 2 384 ? 9.215 -9.666 16.497 1.00 22.06 187 PHE B O 1
ATOM 4106 N N . THR B 2 385 ? 7.130 -9.853 17.328 1.00 17.74 188 THR B N 1
ATOM 4107 C CA . THR B 2 385 ? 6.539 -10.384 16.107 1.00 21.05 188 THR B CA 1
ATOM 4108 C C . THR B 2 385 ? 5.695 -9.287 15.476 1.00 18.57 188 THR B C 1
ATOM 4109 O O . THR B 2 385 ? 4.917 -8.618 16.168 1.00 20.68 188 THR B O 1
ATOM 4120 N N . VAL B 2 386 ? 5.870 -9.086 14.176 1.00 18.29 189 VAL B N 1
ATOM 4121 C CA . VAL B 2 386 ? 5.088 -8.127 13.413 1.00 22.34 189 VAL B CA 1
ATOM 4122 C C . VAL B 2 386 ? 4.153 -8.922 12.516 1.00 23.26 189 VAL B C 1
ATOM 4123 O O . VAL B 2 386 ? 4.599 -9.582 11.571 1.00 19.93 189 VAL B O 1
ATOM 4136 N N . GLN B 2 387 ? 2.838 -8.900 12.769 1.00 22.74 190 GLN B N 1
ATOM 4137 C CA . GLN B 2 387 ? 1.805 -9.578 11.950 1.00 23.86 190 GLN B CA 1
ATOM 4138 C C . GLN B 2 387 ? 1.204 -8.583 10.956 1.00 26.23 190 GLN B C 1
ATOM 4139 O O . GLN B 2 387 ? 0.687 -7.615 11.385 1.00 24.13 190 GLN B O 1
ATOM 4153 N N . ASN B 2 388 ? 1.253 -8.855 9.661 1.00 26.43 191 ASN B N 1
ATOM 4154 C CA . ASN B 2 388 ? 0.715 -7.902 8.672 1.00 43.30 191 ASN B CA 1
ATOM 4155 C C . ASN B 2 388 ? -0.815 -8.006 8.687 1.00 50.19 191 ASN B C 1
ATOM 4156 O O . ASN B 2 388 ? -1.300 -9.138 8.697 1.00 44.45 191 ASN B O 1
ATOM 4167 N N . GLU B 2 389 ? -1.537 -6.887 8.587 1.00 69.38 192 GLU B N 1
ATOM 4168 C CA . GLU B 2 389 ? -3.021 -6.849 8.577 1.00 76.52 192 GLU B CA 1
ATOM 4169 C C . GLU B 2 389 ? -3.501 -6.040 7.366 1.00 78.79 192 GLU B C 1
ATOM 4170 O O . GLU B 2 389 ? -4.383 -5.180 7.540 1.00 76.45 192 GLU B O 1
ATOM 4182 N N . ASP B 2 390 ? -2.918 -6.306 6.194 1.00 74.89 193 ASP B N 1
ATOM 4183 C CA . ASP B 2 390 ? -3.309 -5.618 4.934 1.00 76.81 193 ASP B CA 1
ATOM 4184 C C . ASP B 2 390 ? -2.860 -6.469 3.740 1.00 83.47 193 ASP B C 1
ATOM 4185 O O . ASP B 2 390 ? -3.146 -7.687 3.772 1.00 84.06 193 ASP B O 1
#